Protein AF-A0A1A9WPM9-F1 (afdb_monomer)

Sequence (348 aa):
MEKGYTRHCISDSNDSGIVVELGTICLINHVKILLWDRDNRAYSYFIEVSANQIQWDRIIDYSQYHCRSWQFLYFQARPVRYIKLVGTHNTVNKVGGDLKNVFHVVSLEALHLMNIPRVVEGIVTPTGNVATIEMGAIVVDGVSRTRNALLNGNYVDYDWDSGYTCHQLGSGEILVRLGIEIYAFLHSGIKYDIFLKFSAQPYYVGSMRLLLWDCDDRTYSFYIETSTNQKDWTMVIDKRDEQARSWQNFTFTARPVVFIRIVGTRNTANEIFHCVHLECPSEDPNFLLIENEKQRIAEDKKQLKSNDNEPGTSSETGGNKSSEEREESTVEEDILVQFENNSLDESN

Solvent-accessible surface area (backbone atoms only — not comparable to full-atom values): 19683 Å² total; per-residue (Å²): 132,94,79,76,65,49,70,38,68,43,54,96,80,65,85,56,55,48,72,46,76,51,99,53,78,40,67,34,29,34,42,38,37,28,33,60,59,92,58,92,44,31,35,11,28,34,33,32,36,14,70,75,84,76,61,70,45,77,56,37,79,37,55,73,28,48,31,20,23,62,41,85,40,47,45,82,71,42,70,30,22,33,42,34,42,30,42,66,41,50,72,75,60,68,88,73,96,75,72,72,50,54,32,52,39,52,46,77,47,79,38,67,64,97,77,74,79,55,61,57,92,41,27,44,41,72,93,54,60,36,40,22,56,73,19,22,23,43,77,78,40,58,47,54,80,32,86,59,19,35,30,65,82,50,77,76,78,56,56,102,81,36,24,31,29,26,30,45,49,91,80,48,40,37,30,33,35,26,17,51,67,65,79,91,71,72,91,66,89,70,78,88,77,78,71,80,74,59,19,24,35,60,31,39,44,37,37,28,28,36,29,33,56,54,97,54,94,47,33,33,11,27,36,31,30,37,12,38,51,89,74,63,73,44,78,67,44,82,36,68,92,43,78,44,52,34,73,44,82,48,76,43,85,65,38,72,31,22,32,42,37,40,36,42,72,42,38,77,80,52,68,54,32,54,36,20,30,47,33,36,32,52,75,53,67,68,60,52,52,54,53,53,50,55,50,50,55,52,51,52,54,50,53,56,61,56,63,74,67,60,91,74,81,88,80,89,81,84,88,82,91,77,91,79,79,89,84,79,71,59,69,67,52,55,56,54,57,60,51,62,66,64,69,70,75,84,78,133

Organism: NCBI:txid37001

Mean predicted aligned error: 10.63 Å

pLDDT: mean 84.28, std 20.79, range [28.73, 98.88]

Radius of gyration: 24.97 Å; Cα contacts (8 Å, |Δi|>4): 747; chains: 1; bounding box: 46×82×74 Å

Nearest PDB structures (foldseek):
  7d2a-assembly1_A  TM=7.170E-01  e=4.134E-06  Persicobacter sp. CCB-QB2
  2vc9-assembly1_A  TM=7.372E-01  e=5.415E-05  Clostridium perfringens
  4zy9-assembly2_B  TM=7.223E-01  e=5.696E-05  Paenibacillus fukuinensis
  4zxe-assembly2_B  TM=6.775E-01  e=6.300E-05  Paenibacillus fukuinensis
  5xnr-assembly1_A  TM=3.020E-01  e=2.497E-06  Persicobacter sp. CCB-QB2

Foldseek 3Di:
DDDFKDKDFADPVLPDFDKDFDPAWDWFFKKKWFWDQPDDKFWFKWKWFDRPVPDTDTFAGRQPFGWHGIEIWGGPTDTGGMMTITTNAMPPDDPDDDDGRMTIIRDMDTDHDPDDADDDRRAHADPWFQLAVQQLKDFPWWDFPDVRLAHHPPLPPDDPRHQWTKDFAPPGKGKMFGHGHDPPPCPDPDDDDPPSRRIQGKHFAFKKKFFWDDPDDKFWFKWKWFDRYVPDIDTFGGRNVHGHHGMDIDGGDTDIGGMMIIHINDIPPDRMGITNYMGTHDPPPVVVVVVVVVVVVVVVVVVVVVVVPDPDDDDDDDDDDDDDDDPPPVVVVVVVVVVVVVVPPPDD

Structure (mmCIF, N/CA/C/O backbone):
data_AF-A0A1A9WPM9-F1
#
_entry.id   AF-A0A1A9WPM9-F1
#
loop_
_atom_site.group_PDB
_atom_site.id
_atom_site.type_symbol
_atom_site.label_atom_id
_atom_site.label_alt_id
_atom_site.label_comp_id
_atom_site.label_asym_id
_atom_site.label_entity_id
_atom_site.label_seq_id
_atom_site.pdbx_PDB_ins_code
_atom_site.Cartn_x
_atom_site.Cartn_y
_atom_site.Cartn_z
_atom_site.occupancy
_atom_site.B_iso_or_equiv
_atom_site.auth_seq_id
_atom_site.auth_comp_id
_atom_site.auth_asym_id
_atom_site.auth_atom_id
_atom_site.pdbx_PDB_model_num
ATOM 1 N N . MET A 1 1 ? -1.133 24.933 24.038 1.00 43.28 1 MET A N 1
ATOM 2 C CA . MET A 1 1 ? -1.961 23.748 24.356 1.00 43.28 1 MET A CA 1
ATOM 3 C C . MET A 1 1 ? -2.343 23.091 23.049 1.00 43.28 1 MET A C 1
ATOM 5 O O . MET A 1 1 ? -3.136 23.660 22.310 1.00 43.28 1 MET A O 1
ATOM 9 N N . GLU A 1 2 ? -1.733 21.955 22.741 1.00 51.88 2 GLU A N 1
ATOM 10 C CA . GLU A 1 2 ? -2.134 21.123 21.608 1.00 51.88 2 GLU A CA 1
ATOM 11 C C . GLU A 1 2 ? -3.510 20.522 21.934 1.00 51.88 2 GLU A C 1
ATOM 13 O O . GLU A 1 2 ? -3.651 19.779 22.902 1.00 51.88 2 GLU A O 1
ATOM 18 N N . LYS A 1 3 ? -4.549 20.945 21.211 1.00 70.31 3 LYS A N 1
ATOM 19 C CA . LYS A 1 3 ? -5.935 20.495 21.407 1.00 70.31 3 LYS A CA 1
ATOM 20 C C . LYS A 1 3 ? -6.278 19.442 20.347 1.00 70.31 3 LYS A C 1
ATOM 22 O O . LYS A 1 3 ? -5.798 19.545 19.222 1.00 70.31 3 LYS A O 1
ATOM 27 N N . GLY A 1 4 ? -7.156 18.495 20.687 1.00 82.69 4 GLY A N 1
ATOM 28 C CA . GLY A 1 4 ? -7.831 17.636 19.702 1.00 82.69 4 GLY A CA 1
ATOM 29 C C . GLY A 1 4 ? -7.238 16.243 19.473 1.00 82.69 4 GLY A C 1
ATOM 30 O O . GLY A 1 4 ? -7.437 15.694 18.398 1.00 82.69 4 GLY A O 1
ATOM 31 N N . TYR A 1 5 ? -6.517 15.668 20.437 1.00 88.50 5 TYR A N 1
ATOM 32 C CA . TYR A 1 5 ? -6.119 14.257 20.399 1.00 88.50 5 TYR A CA 1
ATOM 33 C C . TYR A 1 5 ? -6.066 13.660 21.810 1.00 88.50 5 TYR A C 1
ATOM 35 O O . TYR A 1 5 ? -5.884 14.377 22.798 1.00 88.50 5 TYR A O 1
ATOM 43 N N . THR A 1 6 ? -6.141 12.336 21.884 1.00 93.56 6 THR A N 1
ATOM 44 C CA . THR A 1 6 ? -5.807 11.528 23.060 1.00 93.56 6 THR A CA 1
ATOM 45 C C . THR A 1 6 ? -4.442 10.883 22.844 1.00 93.56 6 THR A C 1
ATOM 47 O O . THR A 1 6 ? -4.066 10.563 21.715 1.00 93.56 6 THR A O 1
ATOM 50 N N . ARG A 1 7 ? -3.659 10.716 23.912 1.00 91.75 7 ARG A N 1
ATOM 51 C CA . ARG A 1 7 ? -2.317 10.139 23.818 1.00 91.75 7 ARG A CA 1
ATOM 52 C C . ARG A 1 7 ? -1.970 9.241 24.995 1.00 91.75 7 ARG A C 1
ATOM 54 O O . ARG A 1 7 ? -2.473 9.459 26.093 1.00 91.75 7 ARG A O 1
ATOM 61 N N . HIS A 1 8 ? -1.033 8.325 24.781 1.00 90.75 8 HIS A N 1
ATOM 62 C CA . HIS A 1 8 ? -0.303 7.660 25.862 1.00 90.75 8 HIS A CA 1
ATOM 63 C C . HIS A 1 8 ? 1.195 7.602 25.546 1.00 90.75 8 HIS A C 1
ATOM 65 O O . HIS A 1 8 ? 1.608 7.714 24.389 1.00 90.75 8 HIS A O 1
ATOM 71 N N . CYS A 1 9 ? 2.013 7.467 26.588 1.00 89.81 9 CYS A N 1
ATOM 72 C CA . CYS A 1 9 ? 3.434 7.190 26.422 1.00 89.81 9 CYS A CA 1
ATOM 73 C C . CYS A 1 9 ? 3.608 5.735 25.978 1.00 89.81 9 CYS A C 1
ATOM 75 O O . CYS A 1 9 ? 3.004 4.833 26.552 1.00 89.81 9 CYS A O 1
ATOM 77 N N . ILE A 1 10 ? 4.442 5.529 24.972 1.00 89.75 10 ILE A N 1
ATOM 78 C CA . ILE A 1 10 ? 4.888 4.223 24.513 1.00 89.75 10 ILE A CA 1
ATOM 79 C C . ILE A 1 10 ? 6.008 3.787 25.461 1.00 89.75 10 ILE A C 1
ATOM 81 O O . ILE A 1 10 ? 7.008 4.496 25.611 1.00 89.75 10 ILE A O 1
ATOM 85 N N . SER A 1 11 ? 5.813 2.650 26.118 1.00 81.00 11 SER A N 1
ATOM 86 C CA . SER A 1 11 ? 6.740 2.053 27.079 1.00 81.00 11 SER A CA 1
ATOM 87 C C . SER A 1 11 ? 7.051 0.617 26.685 1.00 81.00 11 SER A C 1
ATOM 89 O O . SER A 1 11 ? 6.198 -0.056 26.115 1.00 81.00 11 SER A O 1
ATOM 91 N N . ASP A 1 12 ? 8.222 0.117 27.072 1.00 73.62 12 ASP A N 1
ATOM 92 C CA . ASP A 1 12 ? 8.671 -1.229 26.688 1.00 73.62 12 ASP A CA 1
ATOM 93 C C . ASP A 1 12 ? 7.767 -2.350 27.221 1.00 73.62 12 ASP A C 1
ATOM 95 O O . ASP A 1 12 ? 7.684 -3.418 26.622 1.00 73.62 12 ASP A O 1
ATOM 99 N N . SER A 1 13 ? 7.056 -2.109 28.329 1.00 76.19 13 SER A N 1
ATOM 100 C CA . SER A 1 13 ? 6.173 -3.114 28.920 1.00 76.19 13 SER A CA 1
ATOM 101 C C . SER A 1 13 ? 4.831 -3.274 28.195 1.00 76.19 13 SER A C 1
ATOM 103 O O . SER A 1 13 ? 4.151 -4.266 28.414 1.00 76.19 13 SER A O 1
ATOM 105 N N . ASN A 1 14 ? 4.432 -2.328 27.329 1.00 77.88 14 ASN A N 1
ATOM 106 C CA . ASN A 1 14 ? 3.129 -2.315 26.637 1.00 77.88 14 ASN A CA 1
ATOM 107 C C . ASN A 1 14 ? 1.886 -2.497 27.547 1.00 77.88 14 ASN A C 1
ATOM 109 O O . ASN A 1 14 ? 0.786 -2.727 27.047 1.00 77.88 14 ASN A O 1
ATOM 113 N N . ASP A 1 15 ? 2.027 -2.333 28.868 1.00 74.06 15 ASP A N 1
ATOM 114 C CA . ASP A 1 15 ? 0.936 -2.516 29.841 1.00 74.06 15 ASP A CA 1
ATOM 115 C C . ASP A 1 15 ? -0.032 -1.324 29.891 1.00 74.06 15 ASP A C 1
ATOM 117 O O . ASP A 1 15 ? -1.098 -1.389 30.506 1.00 74.06 15 ASP A O 1
ATOM 121 N N . SER A 1 16 ? 0.349 -0.204 29.270 1.00 84.38 16 SER A N 1
ATOM 122 C CA . SER A 1 16 ? -0.427 1.033 29.254 1.00 84.38 16 SER A CA 1
ATOM 123 C C . SER A 1 16 ? -0.903 1.371 27.843 1.00 84.38 16 SER A C 1
ATOM 125 O O . SER A 1 16 ? -0.186 1.178 26.864 1.00 84.38 16 SER A O 1
ATOM 127 N N . GLY A 1 17 ? -2.119 1.903 27.740 1.00 93.06 17 GLY A N 1
ATOM 128 C CA . GLY A 1 17 ? -2.730 2.279 26.470 1.00 93.06 17 GLY A CA 1
ATOM 129 C C . GLY A 1 17 ? -3.906 3.226 26.658 1.00 93.06 17 GLY A C 1
ATOM 130 O O . GLY A 1 17 ? -4.323 3.522 27.780 1.00 93.06 17 GLY A O 1
ATOM 131 N N . ILE A 1 18 ? -4.456 3.704 25.548 1.00 96.44 18 ILE A N 1
ATOM 132 C CA . ILE A 1 18 ? -5.697 4.483 25.540 1.00 96.44 18 ILE A CA 1
ATOM 133 C C . ILE A 1 18 ? -6.856 3.496 25.639 1.00 96.44 18 ILE A C 1
ATOM 135 O O . ILE A 1 18 ? -7.058 2.710 24.718 1.00 96.44 18 ILE A O 1
ATOM 139 N N . VAL A 1 19 ? -7.618 3.542 26.732 1.00 97.31 19 VAL A N 1
ATOM 140 C CA . VAL A 1 19 ? -8.806 2.699 26.925 1.00 97.31 19 VAL A CA 1
ATOM 141 C C . VAL A 1 19 ? -10.066 3.528 26.704 1.00 97.31 19 VAL A C 1
ATOM 143 O O . VAL A 1 19 ? -10.263 4.560 27.343 1.00 97.31 19 VAL A O 1
ATOM 146 N N . VAL A 1 20 ? -10.925 3.058 25.806 1.00 97.81 20 VAL A N 1
ATOM 147 C CA . VAL A 1 20 ? -12.254 3.606 25.533 1.00 97.81 20 VAL A CA 1
ATOM 148 C C . VAL A 1 20 ? -13.292 2.638 26.087 1.00 97.81 20 VAL A C 1
ATOM 150 O O . VAL A 1 20 ? -13.327 1.479 25.679 1.00 97.81 20 VAL A O 1
ATOM 153 N N . GLU A 1 21 ? -14.137 3.107 27.005 1.00 97.94 21 GLU A N 1
ATOM 154 C CA . GLU A 1 21 ? -15.303 2.368 27.497 1.00 97.94 21 GLU A CA 1
ATOM 155 C C . GLU A 1 21 ? -16.553 2.762 26.698 1.00 97.94 21 GLU A C 1
ATOM 157 O O . GLU A 1 21 ? -16.906 3.937 26.596 1.00 97.94 21 GLU A O 1
ATOM 162 N N . LEU A 1 22 ? -17.232 1.766 26.140 1.00 97.38 22 LEU A N 1
ATOM 163 C CA . LEU A 1 22 ? -18.546 1.893 25.527 1.00 97.38 22 LEU A CA 1
ATOM 164 C C . LEU A 1 22 ? -19.622 1.906 26.619 1.00 97.38 22 LEU A C 1
ATOM 166 O O . LEU A 1 22 ? -19.507 1.217 27.632 1.00 97.38 22 LEU A O 1
ATOM 170 N N . GLY A 1 23 ? -20.714 2.642 26.392 1.00 96.62 23 GLY A N 1
ATOM 171 C CA . GLY A 1 23 ? -21.812 2.745 27.366 1.00 96.62 23 GLY A CA 1
ATOM 172 C C . GLY A 1 23 ? -22.550 1.425 27.636 1.00 96.62 23 GLY A C 1
ATOM 173 O O . GLY A 1 23 ? -23.233 1.293 28.647 1.00 96.62 23 GLY A O 1
ATOM 174 N N . THR A 1 24 ? -22.410 0.443 26.745 1.00 97.00 24 THR A N 1
ATOM 175 C CA . THR A 1 24 ? -22.924 -0.922 26.893 1.00 97.00 24 THR A CA 1
ATOM 176 C C . THR A 1 24 ? -22.028 -1.898 26.125 1.00 97.00 24 THR A C 1
ATOM 178 O O . THR A 1 24 ? -21.143 -1.478 25.378 1.00 97.00 24 THR A O 1
ATOM 181 N N . ILE A 1 25 ? -22.249 -3.201 26.301 1.00 97.88 25 ILE A N 1
ATOM 182 C CA . ILE A 1 25 ? -21.617 -4.221 25.460 1.00 97.88 25 ILE A CA 1
ATOM 183 C C . ILE A 1 25 ? -22.260 -4.162 24.069 1.00 97.88 25 ILE A C 1
ATOM 185 O O . ILE A 1 25 ? -23.468 -4.357 23.931 1.00 97.88 25 ILE A O 1
ATOM 189 N N . CYS A 1 26 ? -21.445 -3.933 23.043 1.00 97.75 26 CYS A N 1
ATOM 190 C CA . CYS A 1 26 ? -21.857 -3.874 21.644 1.00 97.75 26 CYS A CA 1
ATOM 191 C C . CYS A 1 26 ? -21.164 -4.975 20.839 1.00 97.75 26 CYS A C 1
ATOM 193 O O . CYS A 1 26 ? -19.984 -5.254 21.045 1.00 97.75 26 CYS A O 1
ATOM 195 N N . LEU A 1 27 ? -21.871 -5.579 19.885 1.00 98.00 27 LEU A N 1
ATOM 196 C CA . LEU A 1 27 ? -21.248 -6.459 18.898 1.00 98.00 27 LEU A CA 1
ATOM 197 C C . LEU A 1 27 ? -20.569 -5.588 17.834 1.00 98.00 27 LEU A C 1
ATOM 199 O O . LEU A 1 27 ? -21.264 -4.902 17.095 1.00 98.00 27 LEU A O 1
ATOM 203 N N . ILE A 1 28 ? -19.240 -5.608 17.736 1.00 97.81 28 ILE A N 1
ATOM 204 C CA . ILE A 1 28 ? -18.485 -4.796 16.763 1.00 97.81 28 ILE A CA 1
ATOM 205 C C . ILE A 1 28 ? -17.539 -5.670 15.942 1.00 97.81 28 ILE A C 1
ATOM 207 O O . ILE A 1 28 ? -17.083 -6.711 16.416 1.00 97.81 28 ILE A O 1
ATOM 211 N N . ASN A 1 29 ? -17.256 -5.247 14.713 1.00 97.56 29 ASN A N 1
ATOM 212 C CA . ASN A 1 29 ? -16.327 -5.916 13.790 1.00 97.56 29 ASN A CA 1
ATOM 213 C C . ASN A 1 29 ? -15.492 -4.932 12.953 1.00 97.56 29 ASN A C 1
ATOM 215 O O . ASN A 1 29 ? -14.711 -5.349 12.098 1.00 97.56 29 ASN A O 1
ATOM 219 N N . HIS A 1 30 ? -15.663 -3.630 13.188 1.00 97.00 30 HIS A N 1
ATOM 220 C CA . HIS A 1 30 ? -14.954 -2.584 12.479 1.00 97.00 30 HIS A CA 1
ATOM 221 C C . HIS A 1 30 ? -14.565 -1.456 13.432 1.00 97.00 30 HIS A C 1
ATOM 223 O O . HIS A 1 30 ? -15.395 -0.957 14.193 1.00 97.00 30 HIS A O 1
ATOM 229 N N . VAL A 1 31 ? -13.301 -1.048 13.382 1.00 97.00 31 VAL A N 1
ATOM 230 C CA . VAL A 1 31 ? -12.786 0.123 14.095 1.00 97.00 31 VAL A CA 1
ATOM 231 C C . VAL A 1 31 ? -12.092 1.030 13.089 1.00 97.00 31 VAL A C 1
ATOM 233 O O . VAL A 1 31 ? -11.282 0.577 12.280 1.00 97.00 31 VAL A O 1
ATOM 236 N N . LYS A 1 32 ? -12.389 2.325 13.159 1.00 94.25 32 LYS A N 1
ATOM 237 C CA . LYS A 1 32 ? -11.661 3.369 12.443 1.00 94.25 32 LYS A CA 1
ATOM 238 C C . LYS A 1 32 ? -10.906 4.202 13.452 1.00 94.25 32 LYS A C 1
ATOM 240 O O . LYS A 1 32 ? -11.499 4.653 14.429 1.00 94.25 32 LYS A O 1
ATOM 245 N N . ILE A 1 33 ? -9.630 4.455 13.199 1.00 95.38 33 ILE A N 1
ATOM 246 C CA . ILE A 1 33 ? -8.858 5.413 13.992 1.00 95.38 33 ILE A CA 1
ATOM 247 C C . ILE A 1 33 ? -8.198 6.440 13.085 1.00 95.38 33 ILE A C 1
ATOM 249 O O . ILE A 1 33 ? -7.683 6.098 12.025 1.00 95.38 33 ILE A O 1
ATOM 253 N N . LEU A 1 34 ? -8.203 7.701 13.509 1.00 93.81 34 LEU A N 1
ATOM 254 C CA . LEU A 1 34 ? -7.399 8.751 12.898 1.00 93.81 34 LEU A CA 1
ATOM 255 C C . LEU A 1 34 ? -6.146 8.941 13.743 1.00 93.81 34 LEU A C 1
ATOM 257 O O . LEU A 1 34 ? -6.214 9.475 14.851 1.00 93.81 34 LEU A O 1
ATOM 261 N N . LEU A 1 35 ? -5.003 8.514 13.223 1.00 93.69 35 LEU A N 1
ATOM 262 C CA . LEU A 1 35 ? -3.701 8.813 13.809 1.00 93.69 35 LEU A CA 1
ATOM 263 C C . LEU A 1 35 ? -3.304 10.262 13.505 1.00 93.69 35 LEU A C 1
ATOM 265 O O . LEU A 1 35 ? -3.783 10.862 12.540 1.00 93.69 35 LEU A O 1
ATOM 269 N N . TRP A 1 36 ? -2.406 10.831 14.313 1.00 90.19 36 TRP A N 1
ATOM 270 C CA . TRP A 1 36 ? -1.881 12.171 14.041 1.00 90.19 36 TRP A CA 1
ATOM 271 C C . TRP A 1 36 ? -1.221 12.239 12.659 1.00 90.19 36 TRP A C 1
ATOM 273 O O . TRP A 1 36 ? -0.286 11.496 12.371 1.00 90.19 36 TRP A O 1
ATOM 283 N N . ASP A 1 37 ? -1.696 13.159 11.821 1.00 86.75 37 ASP A N 1
ATOM 284 C CA . ASP A 1 37 ? -1.311 13.263 10.411 1.00 86.75 37 ASP A CA 1
ATOM 285 C C . ASP A 1 37 ? -0.996 14.699 9.966 1.00 86.75 37 ASP A C 1
ATOM 287 O O . ASP A 1 37 ? -1.049 15.020 8.777 1.00 86.75 37 ASP A O 1
ATOM 291 N N . ARG A 1 38 ? -0.641 15.575 10.915 1.00 85.69 38 ARG A N 1
ATOM 292 C CA . ARG A 1 38 ? -0.210 16.955 10.623 1.00 85.69 38 ARG A CA 1
ATOM 293 C C . ARG A 1 38 ? 1.267 17.071 10.234 1.00 85.69 38 ARG A C 1
ATOM 295 O O . ARG A 1 38 ? 1.684 18.134 9.796 1.00 85.69 38 ARG A O 1
ATOM 302 N N . ASP A 1 39 ? 2.038 15.996 10.374 1.00 85.75 39 ASP A N 1
ATOM 303 C CA . ASP A 1 39 ? 3.415 15.880 9.885 1.00 85.75 39 ASP A CA 1
ATOM 304 C C . ASP A 1 39 ? 3.685 14.460 9.350 1.00 85.75 39 ASP A C 1
ATOM 306 O O . ASP A 1 39 ? 2.763 13.648 9.230 1.00 85.75 39 ASP A O 1
ATOM 310 N N . ASN A 1 40 ? 4.933 14.161 8.991 1.00 84.88 40 ASN A N 1
ATOM 311 C CA . ASN A 1 40 ? 5.322 12.895 8.362 1.00 84.88 40 ASN A CA 1
ATOM 312 C C . ASN A 1 40 ? 5.496 11.723 9.338 1.00 84.88 40 ASN A C 1
ATOM 314 O O . ASN A 1 40 ? 5.971 10.665 8.923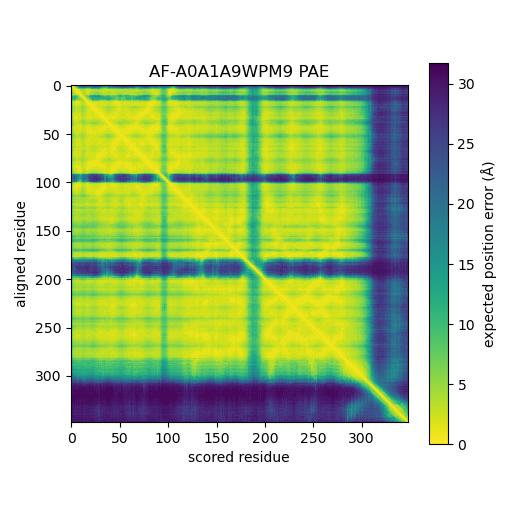 1.00 84.88 40 ASN A O 1
ATOM 318 N N . ARG A 1 41 ? 5.126 11.872 10.615 1.00 90.00 41 ARG A N 1
ATOM 319 C CA . ARG A 1 41 ? 5.230 10.766 11.567 1.00 90.00 41 ARG A CA 1
ATOM 320 C C . ARG A 1 41 ? 4.325 9.600 11.186 1.00 90.00 41 ARG A C 1
ATOM 322 O O . ARG A 1 41 ? 3.246 9.778 10.619 1.00 90.00 41 ARG A O 1
ATOM 329 N N . ALA A 1 42 ? 4.775 8.418 11.567 1.00 92.88 42 ALA A N 1
ATOM 330 C CA . ALA A 1 42 ? 4.030 7.180 11.494 1.00 92.88 42 ALA A CA 1
ATOM 331 C C . ALA A 1 42 ? 4.089 6.475 12.851 1.00 92.88 42 ALA A C 1
ATOM 333 O O . ALA A 1 42 ? 4.988 6.720 13.664 1.00 92.88 42 ALA A O 1
ATOM 334 N N . TYR A 1 43 ? 3.119 5.601 13.078 1.00 95.38 43 TYR A N 1
ATOM 335 C CA . TYR A 1 43 ? 2.963 4.857 14.314 1.00 95.38 43 TYR A CA 1
ATOM 336 C C . TYR A 1 43 ? 2.853 3.369 14.043 1.00 95.38 43 TYR A C 1
ATOM 338 O O . TYR A 1 43 ? 2.183 2.971 13.093 1.00 95.38 43 TYR A O 1
ATOM 346 N N . SER A 1 44 ? 3.427 2.580 14.942 1.00 96.00 44 SER A N 1
ATOM 347 C CA . SER A 1 44 ? 3.105 1.162 15.083 1.00 96.00 44 SER A CA 1
ATOM 348 C C . SER A 1 44 ? 2.239 0.977 16.326 1.00 96.00 44 SER A C 1
ATOM 350 O O . SER A 1 44 ? 2.428 1.697 17.313 1.00 96.00 44 SER A O 1
ATOM 352 N N . TYR A 1 45 ? 1.268 0.068 16.278 1.00 97.12 45 TYR A N 1
ATOM 353 C CA . TYR A 1 45 ? 0.298 -0.124 17.358 1.00 97.12 45 TYR A CA 1
ATOM 354 C C . TYR A 1 45 ? -0.406 -1.477 17.276 1.00 97.12 45 TYR A C 1
ATOM 356 O O . TYR A 1 45 ? -0.472 -2.092 16.219 1.00 97.12 45 TYR A O 1
ATOM 364 N N . PHE A 1 46 ? -1.023 -1.903 18.369 1.00 97.75 46 PHE A N 1
ATOM 365 C CA . PHE A 1 46 ? -2.004 -2.982 18.368 1.00 97.75 46 PHE A CA 1
ATOM 366 C C . PHE A 1 46 ? -3.294 -2.534 19.060 1.00 97.75 46 PHE A C 1
ATOM 368 O O . PHE A 1 46 ? -3.319 -1.546 19.804 1.00 97.75 46 PHE A O 1
ATOM 375 N N . ILE A 1 47 ? -4.385 -3.247 18.779 1.00 98.00 47 ILE A N 1
ATOM 376 C CA . ILE A 1 47 ? -5.692 -3.008 19.392 1.00 98.00 47 ILE A CA 1
ATOM 377 C C . ILE A 1 47 ? -6.161 -4.277 20.077 1.00 98.00 47 ILE A C 1
ATOM 379 O O . ILE A 1 47 ? -6.225 -5.350 19.471 1.00 98.00 47 ILE A O 1
ATOM 383 N N . GLU A 1 48 ? -6.550 -4.119 21.333 1.00 97.88 48 GLU A N 1
ATOM 384 C CA . GLU A 1 48 ? -7.216 -5.148 22.113 1.00 97.88 48 GLU A CA 1
ATOM 385 C C . GLU A 1 48 ? -8.638 -4.723 22.446 1.00 97.88 48 GLU A C 1
ATOM 387 O O . GLU A 1 48 ? -8.934 -3.538 22.616 1.00 97.88 48 GLU A O 1
ATOM 392 N N . VAL A 1 49 ? -9.522 -5.701 22.594 1.00 98.06 49 VAL A N 1
ATOM 393 C CA . VAL A 1 49 ? -10.888 -5.467 23.059 1.00 98.06 49 VAL A CA 1
ATOM 394 C C . VAL A 1 49 ? -11.242 -6.390 24.208 1.00 98.06 49 VAL A C 1
ATOM 396 O O . VAL A 1 49 ? -10.684 -7.474 24.352 1.00 98.06 49 VAL A O 1
ATOM 399 N N . SER A 1 50 ? -12.174 -5.947 25.044 1.00 98.00 50 SER A N 1
ATOM 400 C CA . SER A 1 50 ? -12.647 -6.708 26.195 1.00 98.00 50 SER A CA 1
ATOM 401 C C . SER A 1 50 ? -14.115 -6.418 26.488 1.00 98.00 50 SER A C 1
ATOM 403 O O . SER A 1 50 ? -14.602 -5.310 26.258 1.00 98.00 50 SER A O 1
ATOM 405 N N . ALA A 1 51 ? -14.826 -7.391 27.054 1.00 97.75 51 ALA A N 1
ATOM 406 C CA . ALA A 1 51 ? -16.149 -7.178 27.639 1.00 97.75 51 ALA A CA 1
ATOM 407 C C . ALA A 1 51 ? -16.086 -6.780 29.130 1.00 97.75 51 ALA A C 1
ATOM 409 O O . ALA A 1 51 ? -17.049 -6.213 29.647 1.00 97.75 51 ALA A O 1
ATOM 410 N N . ASN A 1 52 ? -14.976 -7.070 29.826 1.00 95.88 52 ASN A N 1
ATOM 411 C CA . ASN A 1 52 ? -14.897 -7.047 31.295 1.00 95.88 52 ASN A CA 1
ATOM 412 C C . ASN A 1 52 ? -13.590 -6.477 31.891 1.00 95.88 52 ASN A C 1
ATOM 414 O O . ASN A 1 52 ? -13.445 -6.489 33.108 1.00 95.88 52 ASN A O 1
ATOM 418 N N . GLN A 1 53 ? -12.651 -5.997 31.069 1.00 95.44 53 GLN A N 1
ATOM 419 C CA . GLN A 1 53 ? -11.304 -5.520 31.444 1.00 95.44 53 GLN A CA 1
ATOM 420 C C . GLN A 1 53 ? -10.345 -6.572 32.025 1.00 95.44 53 GLN A C 1
ATOM 422 O O . GLN A 1 53 ? -9.210 -6.234 32.359 1.00 95.44 53 GLN A O 1
ATOM 427 N N . ILE A 1 54 ? -10.757 -7.837 32.111 1.00 94.19 54 ILE A N 1
ATOM 428 C CA . ILE A 1 54 ? -9.928 -8.938 32.619 1.00 94.19 54 ILE A CA 1
ATOM 429 C C . ILE A 1 54 ? -9.329 -9.702 31.442 1.00 94.19 54 ILE A C 1
ATOM 431 O O . ILE A 1 54 ? -8.113 -9.827 31.333 1.00 94.19 54 ILE A O 1
ATOM 435 N N . GLN A 1 55 ? -10.185 -10.178 30.537 1.00 95.75 55 GLN A N 1
ATOM 436 C CA . GLN A 1 55 ? -9.758 -10.872 29.328 1.00 95.75 55 GLN A CA 1
ATOM 437 C C . GLN A 1 55 ? -9.695 -9.881 28.173 1.00 95.75 55 GLN A C 1
ATOM 439 O O . GLN A 1 55 ? -10.684 -9.206 27.884 1.00 95.75 55 GLN A O 1
ATOM 444 N N . TRP A 1 56 ? -8.537 -9.804 27.528 1.00 96.81 56 TRP A N 1
ATOM 445 C CA . TRP A 1 56 ? -8.287 -8.929 26.392 1.00 96.81 56 TRP A CA 1
ATOM 446 C C . TRP A 1 56 ? -7.951 -9.772 25.173 1.00 96.81 56 TRP A C 1
ATOM 448 O O . TRP A 1 56 ? -7.038 -10.593 25.223 1.00 96.81 56 TRP A O 1
ATOM 458 N N . ASP A 1 57 ? -8.670 -9.542 24.081 1.00 96.38 57 ASP A N 1
ATOM 459 C CA . ASP A 1 57 ? -8.384 -10.184 22.807 1.00 96.38 57 ASP A CA 1
ATOM 460 C C . ASP A 1 57 ? -7.709 -9.184 21.876 1.00 96.38 57 ASP A C 1
ATOM 462 O O . ASP A 1 57 ? -8.278 -8.130 21.574 1.00 96.38 57 ASP A O 1
ATOM 466 N N . ARG A 1 58 ? -6.527 -9.531 21.364 1.00 97.00 58 ARG A N 1
ATOM 467 C CA . ARG A 1 58 ? -5.864 -8.755 20.314 1.00 97.00 58 ARG A CA 1
ATOM 468 C C . ARG A 1 58 ? -6.600 -8.952 18.991 1.00 97.00 58 ARG A C 1
ATOM 470 O O . ARG A 1 58 ? -6.639 -10.058 18.459 1.00 97.00 58 ARG A O 1
ATOM 477 N N . ILE A 1 59 ? -7.209 -7.883 18.485 1.00 96.69 59 ILE A N 1
ATOM 478 C CA . ILE A 1 59 ? -7.980 -7.899 17.230 1.00 96.69 59 ILE A CA 1
ATOM 479 C C . ILE A 1 59 ? -7.190 -7.373 16.038 1.00 96.69 59 ILE A C 1
ATOM 481 O O . ILE A 1 59 ? -7.499 -7.740 14.911 1.00 96.69 59 ILE A O 1
ATOM 485 N N . ILE A 1 60 ? -6.195 -6.523 16.288 1.00 97.88 60 ILE A N 1
ATOM 486 C CA . ILE A 1 60 ? -5.306 -5.938 15.282 1.00 97.88 60 ILE A CA 1
ATOM 487 C C . ILE A 1 60 ? -3.907 -5.912 15.878 1.00 97.88 60 ILE A C 1
ATOM 489 O O . ILE A 1 60 ? -3.739 -5.421 16.996 1.00 97.88 60 ILE A O 1
ATOM 493 N N . ASP A 1 61 ? -2.916 -6.398 15.136 1.00 97.44 61 ASP A N 1
ATOM 494 C CA . ASP A 1 61 ? -1.511 -6.343 15.537 1.00 97.44 61 ASP A CA 1
ATOM 495 C C . ASP A 1 61 ? -0.651 -5.700 14.448 1.00 97.44 61 ASP A C 1
ATOM 497 O O . ASP A 1 61 ? -0.087 -6.368 13.588 1.00 97.44 61 ASP A O 1
ATOM 501 N N . TYR A 1 62 ? -0.557 -4.373 14.486 1.00 97.38 62 TYR A N 1
ATOM 502 C CA . TYR A 1 62 ? 0.311 -3.576 13.615 1.00 97.38 62 TYR A CA 1
ATOM 503 C C . TYR A 1 62 ? 1.535 -3.079 14.393 1.00 97.38 62 TYR A C 1
ATOM 505 O O . TYR A 1 62 ? 2.069 -1.998 14.128 1.00 97.38 62 TYR A O 1
ATOM 513 N N . SER A 1 63 ? 1.999 -3.860 15.376 1.00 95.50 63 SER A N 1
ATOM 514 C CA . SER A 1 63 ? 3.086 -3.474 16.286 1.00 95.50 63 SER A CA 1
ATOM 515 C C . SER A 1 63 ? 4.410 -3.205 15.573 1.00 95.50 63 SER A C 1
ATOM 517 O O . SER A 1 63 ? 5.291 -2.557 16.140 1.00 95.50 63 SER A O 1
ATOM 519 N N . GLN A 1 64 ? 4.546 -3.670 14.332 1.00 94.56 64 GLN A N 1
ATOM 520 C CA . GLN A 1 64 ? 5.737 -3.512 13.505 1.00 94.56 64 GLN A CA 1
ATOM 521 C C . GLN A 1 64 ? 5.491 -2.687 12.239 1.00 94.56 64 GLN A C 1
ATOM 523 O O . GLN A 1 64 ? 6.402 -2.588 11.430 1.00 94.56 64 GLN A O 1
ATOM 528 N N . TYR A 1 65 ? 4.306 -2.101 12.038 1.00 96.69 65 TYR A N 1
ATOM 529 C CA . TYR A 1 65 ? 3.953 -1.437 10.774 1.00 96.69 65 TYR A CA 1
ATOM 530 C C . TYR A 1 65 ? 3.927 0.078 10.932 1.00 96.69 65 TYR A C 1
ATOM 532 O O . TYR A 1 65 ? 3.446 0.591 11.934 1.00 96.69 65 TYR A O 1
ATOM 540 N N . HIS A 1 66 ? 4.399 0.822 9.937 1.00 96.06 66 HIS A N 1
ATOM 541 C CA . HIS A 1 66 ? 4.368 2.284 9.959 1.00 96.06 66 HIS A CA 1
ATOM 542 C C . HIS A 1 66 ? 3.070 2.812 9.354 1.00 96.06 66 HIS A C 1
ATOM 544 O O . HIS A 1 66 ? 2.954 3.018 8.149 1.00 96.06 66 HIS A O 1
ATOM 550 N N . CYS A 1 67 ? 2.105 3.064 10.232 1.00 96.31 67 CYS A N 1
ATOM 551 C CA . CYS A 1 67 ? 0.762 3.510 9.891 1.00 96.31 67 CYS A CA 1
ATOM 552 C C . CYS A 1 67 ? 0.588 5.023 10.092 1.00 96.31 67 CYS A C 1
ATOM 554 O O . CYS A 1 67 ? 1.194 5.615 10.992 1.00 96.31 67 CYS A O 1
ATOM 556 N N . ARG A 1 68 ? -0.269 5.671 9.295 1.00 92.94 68 ARG A N 1
ATOM 557 C CA . ARG A 1 68 ? -0.489 7.131 9.347 1.00 92.94 68 ARG A CA 1
ATOM 558 C C . ARG A 1 68 ? -1.914 7.504 8.956 1.00 92.94 68 ARG A C 1
ATOM 560 O O . ARG A 1 68 ? -2.482 6.897 8.063 1.00 92.94 68 ARG A O 1
ATOM 567 N N . SER A 1 69 ? -2.437 8.586 9.538 1.00 92.06 69 SER A N 1
ATOM 568 C CA . SER A 1 69 ? -3.776 9.114 9.242 1.00 92.06 69 SER A CA 1
ATOM 569 C C . SER A 1 69 ? -4.878 8.088 9.538 1.00 92.06 69 SER A C 1
ATOM 571 O O . SER A 1 69 ? -4.785 7.373 10.537 1.00 92.06 69 SER A O 1
ATOM 573 N N . TRP A 1 70 ? -5.948 8.069 8.745 1.00 92.94 70 TRP A N 1
ATOM 574 C CA . TRP A 1 70 ? -7.054 7.134 8.899 1.00 92.94 70 TRP A CA 1
ATOM 575 C C . TRP A 1 70 ? -6.619 5.692 8.671 1.00 92.94 70 TRP A C 1
ATOM 577 O O . TRP A 1 70 ? -5.925 5.387 7.704 1.00 92.94 70 TRP A O 1
ATOM 587 N N . GLN A 1 71 ? -7.069 4.824 9.567 1.00 94.69 71 GLN A N 1
ATOM 588 C CA . GLN A 1 71 ? -6.863 3.384 9.544 1.00 94.69 71 GLN A CA 1
ATOM 589 C C . GLN A 1 71 ? -8.229 2.716 9.630 1.00 94.69 71 GLN A C 1
ATOM 591 O O . GLN A 1 71 ? -8.996 3.024 10.547 1.00 94.69 71 GLN A O 1
ATOM 596 N N . PHE A 1 72 ? -8.525 1.818 8.695 1.00 94.19 72 PHE A N 1
ATOM 597 C CA . PHE A 1 72 ? -9.784 1.077 8.648 1.00 94.19 72 PHE A CA 1
ATOM 598 C C . PHE A 1 72 ? -9.502 -0.384 8.964 1.00 94.19 72 PHE A C 1
ATOM 600 O O . PHE A 1 72 ? -8.850 -1.085 8.191 1.00 94.19 72 PHE A O 1
ATOM 607 N N . LEU A 1 73 ? -9.969 -0.819 10.129 1.00 96.38 73 LEU A N 1
ATOM 608 C CA . LEU A 1 73 ? -9.556 -2.067 10.751 1.00 96.38 73 LEU A CA 1
ATOM 609 C C . LEU A 1 73 ? -10.760 -2.993 10.860 1.00 96.38 73 LEU A C 1
ATOM 611 O O . LEU A 1 73 ? -11.808 -2.591 11.371 1.00 96.38 73 LEU A O 1
ATOM 615 N N . TYR A 1 74 ? -10.620 -4.221 10.371 1.00 96.81 74 TYR A N 1
ATOM 616 C CA . TYR A 1 74 ? -11.705 -5.196 10.300 1.00 96.81 74 TYR A CA 1
ATOM 617 C C . TYR A 1 74 ? -11.284 -6.483 10.997 1.00 96.81 74 TYR A C 1
ATOM 619 O O . TYR A 1 74 ? -10.143 -6.926 10.879 1.00 96.81 74 TYR A O 1
ATOM 627 N N . PHE A 1 75 ? -12.206 -7.080 11.740 1.00 96.75 75 PHE A N 1
ATOM 628 C CA . PHE A 1 75 ? -11.955 -8.276 12.537 1.00 96.75 75 PHE A CA 1
ATOM 629 C C . PHE A 1 75 ? -13.248 -9.067 12.713 1.00 96.75 75 PHE A C 1
ATOM 631 O O . PHE A 1 75 ? -14.339 -8.562 12.466 1.00 96.75 75 PHE A O 1
ATOM 638 N N . GLN A 1 76 ? -13.149 -10.318 13.163 1.00 95.50 76 GLN A N 1
ATOM 639 C CA . GLN A 1 76 ? -14.339 -11.129 13.417 1.00 95.50 76 GLN A CA 1
ATOM 640 C C . GLN A 1 76 ? -15.224 -10.494 14.501 1.00 95.50 76 GLN A C 1
ATOM 642 O O . GLN A 1 76 ? -14.731 -10.169 15.588 1.00 95.50 76 GLN A O 1
ATOM 647 N N . ALA A 1 77 ? -16.526 -10.377 14.210 1.00 96.88 77 ALA A N 1
ATOM 648 C CA . ALA A 1 77 ? -17.509 -9.764 15.097 1.00 96.88 77 ALA A CA 1
ATOM 649 C C . ALA A 1 77 ? -17.483 -10.373 16.501 1.00 96.88 77 ALA A C 1
ATOM 651 O O . ALA A 1 77 ? -17.533 -11.595 16.650 1.00 96.88 77 ALA A O 1
ATOM 652 N N . ARG A 1 78 ? -17.423 -9.521 17.528 1.00 96.38 78 ARG A N 1
ATOM 653 C CA . ARG A 1 78 ? -17.367 -9.963 18.928 1.00 96.38 78 ARG A CA 1
ATOM 654 C C . ARG A 1 78 ? -17.988 -8.956 19.900 1.00 96.38 78 ARG A C 1
ATOM 656 O O . ARG A 1 78 ? -18.058 -7.770 19.567 1.00 96.38 78 ARG A O 1
ATOM 663 N N . PRO A 1 79 ? -18.470 -9.403 21.077 1.00 97.75 79 PRO A N 1
ATOM 664 C CA . PRO A 1 79 ? -18.999 -8.515 22.108 1.00 97.75 79 PRO A CA 1
ATOM 665 C C . PRO A 1 79 ? -17.876 -7.691 22.743 1.00 97.75 79 PRO A C 1
ATOM 667 O O . PRO A 1 79 ? -16.918 -8.244 23.280 1.00 97.75 79 PRO A O 1
ATOM 670 N N . VAL A 1 80 ? -18.001 -6.368 22.709 1.00 98.50 80 VAL A N 1
ATOM 671 C CA . VAL A 1 80 ? -16.991 -5.433 23.210 1.00 98.50 80 VAL A CA 1
ATOM 672 C C . VAL A 1 80 ? -17.644 -4.386 24.095 1.00 98.50 80 VAL A C 1
ATOM 674 O O . VAL A 1 80 ? -18.683 -3.831 23.751 1.00 98.50 80 VAL A O 1
ATOM 677 N N . ARG A 1 81 ? -17.001 -4.087 25.223 1.00 98.38 81 ARG A N 1
ATOM 678 C CA . ARG A 1 81 ? -17.284 -2.911 26.055 1.00 98.38 81 ARG A CA 1
ATOM 679 C C . ARG A 1 81 ? -16.075 -1.991 26.173 1.00 98.38 81 ARG A C 1
ATOM 681 O O . ARG A 1 81 ? -16.247 -0.795 26.334 1.00 98.38 81 ARG A O 1
ATOM 688 N N . TYR A 1 82 ? -14.866 -2.527 26.070 1.00 98.56 82 TYR A N 1
ATOM 689 C CA . TYR A 1 82 ? -13.624 -1.781 26.202 1.00 98.56 82 TYR A CA 1
ATOM 690 C C . TYR A 1 82 ? -12.766 -1.978 24.962 1.00 98.56 82 TYR A C 1
ATOM 692 O O . TYR A 1 82 ? -12.550 -3.112 24.539 1.00 98.56 82 TYR A O 1
ATOM 700 N N . ILE A 1 83 ? -12.260 -0.882 24.407 1.00 98.50 83 ILE A N 1
ATOM 701 C CA . ILE A 1 83 ? -11.302 -0.875 23.299 1.00 98.50 83 ILE A CA 1
ATOM 702 C C . ILE A 1 83 ? -10.013 -0.256 23.828 1.00 98.50 83 ILE A C 1
ATOM 704 O O . ILE A 1 83 ? -10.028 0.880 24.297 1.00 98.50 83 ILE A O 1
ATOM 708 N N . LYS A 1 84 ? -8.904 -0.989 23.768 1.00 97.94 84 LYS A N 1
ATOM 709 C CA . LYS A 1 84 ? -7.583 -0.527 24.195 1.00 97.94 84 LYS A CA 1
ATOM 710 C C . LYS A 1 84 ? -6.683 -0.371 22.976 1.00 97.94 84 LYS A C 1
ATOM 712 O O . LYS A 1 84 ? -6.447 -1.332 22.251 1.00 97.94 84 LYS A O 1
ATOM 717 N N . LEU A 1 85 ? -6.172 0.838 22.773 1.00 98.00 85 LEU A N 1
ATOM 718 C CA . LEU A 1 85 ? -5.186 1.164 21.747 1.00 98.00 85 LEU A CA 1
ATOM 719 C C . LEU A 1 85 ? -3.813 1.282 22.408 1.00 98.00 85 LEU A C 1
ATOM 721 O O . LEU A 1 85 ? -3.648 2.093 23.326 1.00 98.00 85 LEU A O 1
ATOM 725 N N . VAL A 1 86 ? -2.839 0.514 21.930 1.00 96.88 86 VAL A N 1
ATOM 726 C C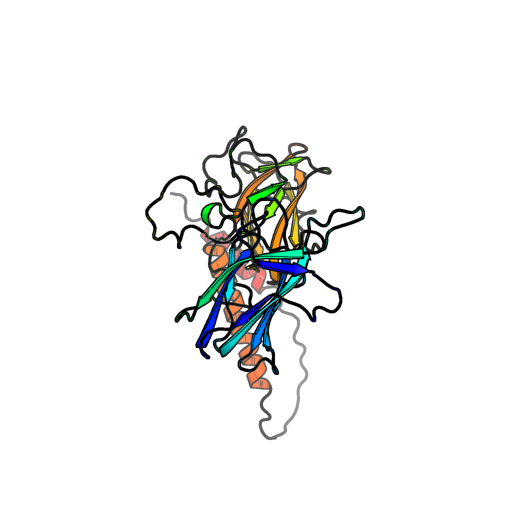A . VAL A 1 86 ? -1.469 0.530 22.453 1.00 96.88 86 VAL A CA 1
ATOM 727 C C . VAL A 1 86 ? -0.506 0.803 21.308 1.00 96.88 86 VAL A C 1
ATOM 729 O O . VAL A 1 86 ? -0.318 -0.031 20.428 1.00 96.88 86 VAL A O 1
ATOM 732 N N . GLY A 1 87 ? 0.105 1.981 21.305 1.00 95.50 87 GLY A N 1
ATOM 733 C CA . GLY A 1 87 ? 1.221 2.292 20.429 1.00 95.50 87 GLY A CA 1
ATOM 734 C C . GLY A 1 87 ? 2.504 1.624 20.904 1.00 95.50 87 GLY A C 1
ATOM 735 O O . GLY A 1 87 ? 2.802 1.620 22.095 1.00 95.50 87 GLY A O 1
ATOM 736 N N . THR A 1 88 ? 3.274 1.113 19.952 1.00 94.19 88 THR A N 1
ATOM 737 C CA . THR A 1 88 ? 4.556 0.422 20.161 1.00 94.19 88 THR A CA 1
ATOM 738 C C . THR A 1 88 ? 5.724 1.180 19.532 1.00 94.19 88 THR A C 1
ATOM 740 O O . THR A 1 88 ? 6.875 1.004 19.928 1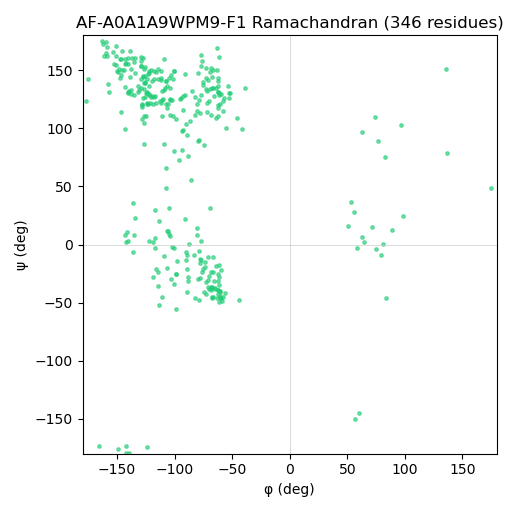.00 94.19 88 THR A O 1
ATOM 743 N N . HIS A 1 89 ? 5.453 2.063 18.565 1.00 92.56 89 HIS A N 1
ATOM 744 C CA . HIS A 1 89 ? 6.478 2.873 17.912 1.00 92.56 89 HIS A CA 1
ATOM 745 C C . HIS A 1 89 ? 5.930 4.218 17.430 1.00 92.56 89 HIS A C 1
ATOM 747 O O . HIS A 1 89 ? 4.770 4.328 17.035 1.00 92.56 89 HIS A O 1
ATOM 753 N N . ASN A 1 90 ? 6.798 5.228 17.411 1.00 91.88 90 ASN A N 1
ATOM 754 C CA . ASN A 1 90 ? 6.583 6.530 16.785 1.00 91.88 90 ASN A CA 1
ATOM 755 C C . ASN A 1 90 ? 7.880 6.937 16.066 1.00 91.88 90 ASN A C 1
ATOM 757 O O . ASN A 1 90 ? 8.952 6.910 16.672 1.00 91.88 90 ASN A O 1
ATOM 761 N N . THR A 1 91 ? 7.793 7.321 14.791 1.00 90.56 91 THR A N 1
ATOM 762 C CA . THR A 1 91 ? 8.974 7.659 13.976 1.00 90.56 91 THR A CA 1
ATOM 763 C C . THR A 1 91 ? 9.583 9.038 14.268 1.00 90.56 91 THR A C 1
ATOM 765 O O . THR A 1 91 ? 10.713 9.292 13.862 1.00 90.56 91 THR A O 1
ATOM 768 N N . VAL A 1 92 ? 8.893 9.931 14.990 1.00 84.31 92 VAL A N 1
ATOM 769 C CA . VAL A 1 92 ? 9.344 11.313 15.287 1.00 84.31 92 VAL A CA 1
ATOM 770 C C . VAL A 1 92 ? 9.759 11.466 16.757 1.00 84.31 92 VAL A C 1
ATOM 772 O O . VAL A 1 92 ? 9.365 12.395 17.459 1.00 84.31 92 VAL A O 1
ATOM 775 N N . ASN A 1 93 ? 10.587 10.546 17.250 1.00 62.00 93 ASN A N 1
ATOM 776 C CA . ASN A 1 93 ? 11.161 10.648 18.592 1.00 62.00 93 ASN A CA 1
ATOM 777 C C . ASN A 1 93 ? 12.455 11.474 18.544 1.00 62.00 93 ASN A C 1
ATOM 779 O O . ASN A 1 93 ? 13.481 11.011 18.049 1.00 62.00 93 ASN A O 1
ATOM 783 N N . LYS A 1 94 ? 12.415 12.719 19.037 1.00 54.78 94 LYS A N 1
ATOM 784 C CA . LYS A 1 94 ? 13.611 13.569 19.145 1.00 54.78 94 LYS A CA 1
ATOM 785 C C . LYS A 1 94 ? 14.564 13.035 20.219 1.00 54.78 94 LYS A C 1
ATOM 787 O O . LYS A 1 94 ? 14.154 12.751 21.341 1.00 54.78 94 LYS A O 1
ATOM 792 N N . VAL A 1 95 ? 15.848 12.967 19.870 1.00 48.69 95 VAL A N 1
ATOM 793 C CA . VAL A 1 95 ? 16.969 12.777 20.800 1.00 48.69 95 VAL A CA 1
ATOM 794 C C . VAL A 1 95 ? 17.266 14.121 21.466 1.00 48.69 95 VAL A C 1
ATOM 796 O O . VAL A 1 95 ? 17.502 15.106 20.770 1.00 48.69 95 VAL A O 1
ATOM 799 N N . GLY A 1 96 ? 17.255 14.169 22.800 1.00 49.34 96 GLY A N 1
ATOM 800 C CA . GLY A 1 96 ? 17.641 15.363 23.556 1.00 49.34 96 GLY A CA 1
ATOM 801 C C . GLY A 1 96 ? 16.720 15.678 24.730 1.00 49.34 96 GLY A C 1
ATOM 802 O O . GLY A 1 96 ? 15.905 16.591 24.656 1.00 49.34 96 GLY A O 1
ATOM 803 N N . GLY A 1 97 ? 16.900 14.949 25.830 1.00 48.84 97 GLY A N 1
ATOM 804 C CA . GLY A 1 97 ? 16.579 15.428 27.176 1.00 48.84 97 GLY A CA 1
ATOM 805 C C . GLY A 1 97 ? 15.135 15.295 27.650 1.00 48.84 97 GLY A C 1
ATOM 806 O O . GLY A 1 97 ? 14.960 14.816 28.758 1.00 48.84 97 GLY A O 1
ATOM 807 N N . ASP A 1 98 ? 14.114 15.654 26.864 1.00 52.91 98 ASP A N 1
ATOM 808 C CA . ASP A 1 98 ? 12.723 15.600 27.342 1.00 52.91 98 ASP A CA 1
ATOM 809 C C . ASP A 1 98 ? 11.661 15.523 26.221 1.00 52.91 98 ASP A C 1
ATOM 811 O O . ASP A 1 98 ? 11.701 16.259 25.237 1.00 52.91 98 ASP A O 1
ATOM 815 N N . LEU A 1 99 ? 10.658 14.660 26.458 1.00 52.53 99 LEU A N 1
ATOM 816 C CA . LEU A 1 99 ? 9.486 14.267 25.645 1.00 52.53 99 LEU A CA 1
ATOM 817 C C . LEU A 1 99 ? 9.735 13.299 24.472 1.00 52.53 99 LEU A C 1
ATOM 819 O O . LEU A 1 99 ? 10.048 13.695 23.357 1.00 52.53 99 LEU A O 1
ATOM 823 N N . LYS A 1 100 ? 9.673 11.983 24.718 1.00 60.78 100 LYS A N 1
ATOM 824 C CA . LYS A 1 100 ? 8.506 11.105 25.008 1.00 60.78 100 LYS A CA 1
ATOM 825 C C . LYS A 1 100 ? 8.045 10.423 23.714 1.00 60.78 100 LYS A C 1
ATOM 827 O O . LYS A 1 100 ? 7.364 11.018 22.886 1.00 60.78 100 LYS A O 1
ATOM 832 N N . ASN A 1 101 ? 8.408 9.149 23.589 1.00 81.12 101 ASN A N 1
ATOM 833 C CA . ASN A 1 101 ? 7.794 8.205 22.664 1.00 81.12 101 ASN A CA 1
ATOM 834 C C . ASN A 1 101 ? 6.287 8.191 22.961 1.00 81.12 101 ASN A C 1
ATOM 836 O O . ASN A 1 101 ? 5.871 7.663 23.986 1.00 81.12 101 ASN A O 1
ATOM 840 N N . VAL A 1 102 ? 5.477 8.901 22.174 1.00 88.88 102 VAL A N 1
ATOM 841 C CA . VAL A 1 102 ? 4.041 9.097 22.447 1.00 88.88 102 VAL A CA 1
ATOM 842 C C . VAL A 1 102 ? 3.217 8.653 21.255 1.00 88.88 102 VAL A C 1
ATOM 844 O O . VAL A 1 102 ? 3.440 9.126 20.139 1.00 88.88 102 VAL A O 1
ATOM 847 N N . PHE A 1 103 ? 2.199 7.842 21.513 1.00 93.69 103 PHE A N 1
ATOM 848 C CA . PHE A 1 103 ? 1.179 7.452 20.549 1.00 93.69 103 PHE A CA 1
ATOM 849 C C . PHE A 1 103 ? -0.003 8.421 20.603 1.00 93.69 103 PHE A C 1
ATOM 851 O O . PHE A 1 103 ? -0.519 8.695 21.687 1.00 93.69 103 PHE A O 1
ATOM 858 N N . HIS A 1 104 ? -0.410 8.960 19.450 1.00 93.44 104 HIS A N 1
ATOM 859 C CA . HIS A 1 104 ? -1.459 9.980 19.354 1.00 93.44 104 HIS A CA 1
ATOM 860 C C . HIS A 1 104 ? -2.624 9.485 18.496 1.00 93.44 104 HIS A C 1
ATOM 862 O O . HIS A 1 104 ? -2.431 9.109 17.339 1.00 93.44 104 HIS A O 1
ATOM 868 N N . VAL A 1 105 ? -3.834 9.577 19.043 1.00 95.69 105 VAL A N 1
ATOM 869 C CA . VAL A 1 105 ? -5.087 9.209 18.377 1.00 95.69 105 VAL A CA 1
ATOM 870 C C . VAL A 1 105 ? -6.021 10.413 18.400 1.00 95.69 105 VAL A C 1
ATOM 872 O O . VAL A 1 105 ? -6.343 10.948 19.457 1.00 95.69 105 VAL A O 1
ATOM 875 N N . VAL A 1 106 ? -6.429 10.866 17.221 1.00 94.06 106 VAL A N 1
ATOM 876 C CA . VAL A 1 106 ? -7.259 12.061 17.005 1.00 94.06 106 VAL A CA 1
ATOM 877 C C . VAL A 1 106 ? -8.746 11.711 17.032 1.00 94.06 106 VAL A C 1
ATOM 879 O O . VAL A 1 106 ? -9.538 12.457 17.597 1.00 94.06 106 VAL A O 1
ATOM 882 N N . SER A 1 107 ? -9.127 10.584 16.429 1.00 93.69 107 SER A N 1
ATOM 883 C CA . SER A 1 107 ? -10.513 10.106 16.372 1.00 93.69 107 SER A CA 1
ATOM 884 C C . SER A 1 107 ? -10.560 8.586 16.460 1.00 93.69 107 SER A C 1
ATOM 886 O O . SER A 1 107 ? -9.628 7.919 16.005 1.00 93.69 107 SER A O 1
ATOM 888 N N . LEU A 1 108 ? -11.646 8.056 17.021 1.00 96.25 108 LEU A N 1
ATOM 889 C CA . LEU A 1 108 ? -11.986 6.639 17.001 1.00 96.25 108 LEU A CA 1
ATOM 890 C C . LEU A 1 108 ? -13.484 6.480 16.734 1.00 96.25 108 LEU A C 1
ATOM 892 O O . LEU A 1 108 ? -14.305 7.116 17.390 1.00 96.25 108 LEU A O 1
ATOM 896 N N . GLU A 1 109 ? -13.825 5.581 15.818 1.00 95.81 109 GLU A N 1
ATOM 897 C CA . GLU A 1 109 ? -15.187 5.104 15.581 1.00 95.81 109 GLU A CA 1
ATOM 898 C C . GLU A 1 109 ? -15.188 3.573 15.661 1.00 95.81 109 GLU A C 1
ATOM 900 O O . GLU A 1 109 ? -14.267 2.925 15.165 1.00 95.81 109 GLU A O 1
ATOM 905 N N . ALA A 1 110 ? -16.214 2.983 16.273 1.00 96.62 110 ALA A N 1
ATOM 906 C CA . ALA A 1 110 ? -16.388 1.535 16.360 1.00 96.62 110 ALA A CA 1
ATOM 907 C C . ALA A 1 110 ? -17.788 1.165 15.868 1.00 96.62 110 ALA A C 1
ATOM 909 O O . ALA A 1 110 ? -18.779 1.722 16.341 1.00 96.62 110 ALA A O 1
ATOM 910 N N . LEU A 1 111 ? -17.863 0.253 14.901 1.00 95.62 111 LEU A N 1
ATOM 911 C CA . LEU A 1 111 ? -19.085 -0.075 14.175 1.00 95.62 111 LEU A CA 1
ATOM 912 C C . LEU A 1 111 ? -19.278 -1.589 14.046 1.00 95.62 111 LEU A C 1
ATOM 914 O O . LEU A 1 111 ? -18.339 -2.388 14.148 1.00 95.62 111 LEU A O 1
ATOM 918 N N . HIS A 1 112 ? -20.526 -1.959 13.770 1.00 97.12 112 HIS A N 1
ATOM 919 C CA . HIS A 1 112 ? -20.881 -3.257 13.219 1.00 97.12 112 HIS A CA 1
ATOM 920 C C . HIS A 1 112 ? -21.237 -3.089 11.743 1.00 97.12 112 HIS A C 1
ATOM 922 O O . HIS A 1 112 ? -22.154 -2.340 11.407 1.00 97.12 112 HIS A O 1
ATOM 928 N N . LEU A 1 113 ? -20.522 -3.783 10.867 1.00 95.12 113 LEU A N 1
ATOM 929 C CA . LEU A 1 113 ? -20.770 -3.824 9.434 1.00 95.12 113 LEU A CA 1
ATOM 930 C C . LEU A 1 113 ? -21.326 -5.189 9.045 1.00 95.12 113 LEU A C 1
ATOM 932 O O . LEU A 1 113 ? -20.781 -6.217 9.438 1.00 95.12 113 LEU A O 1
ATOM 936 N N . MET A 1 114 ? -22.372 -5.192 8.221 1.00 94.06 114 MET A N 1
ATOM 937 C CA . MET A 1 114 ? -22.941 -6.429 7.675 1.00 94.06 114 MET A CA 1
ATOM 938 C C . MET A 1 114 ? -21.993 -7.101 6.679 1.00 94.06 114 MET A C 1
ATOM 940 O O . MET A 1 114 ? -21.891 -8.321 6.651 1.00 94.06 114 MET A O 1
ATOM 944 N N . ASN A 1 115 ? -21.281 -6.291 5.891 1.00 92.00 115 ASN A N 1
ATOM 945 C CA . ASN A 1 115 ? -20.318 -6.743 4.897 1.00 92.00 115 ASN A CA 1
ATOM 946 C C . ASN A 1 115 ? -18.957 -6.136 5.235 1.00 92.00 115 ASN A C 1
ATOM 948 O O . ASN A 1 115 ? -18.828 -4.912 5.304 1.00 92.00 115 ASN A O 1
ATOM 952 N N . ILE A 1 116 ? -17.959 -6.988 5.453 1.00 92.69 116 ILE A N 1
ATOM 953 C CA . ILE A 1 116 ? -16.562 -6.583 5.634 1.00 92.69 116 ILE A CA 1
ATOM 954 C C . ILE A 1 116 ? -15.739 -7.066 4.435 1.00 92.69 116 ILE A C 1
ATOM 956 O O . ILE A 1 116 ? -16.081 -8.098 3.851 1.00 92.69 116 ILE A O 1
ATOM 960 N N . PRO A 1 117 ? -14.672 -6.345 4.044 1.00 93.94 117 PRO A N 1
ATOM 961 C CA . PRO A 1 117 ? -13.759 -6.829 3.020 1.00 93.94 117 PRO A CA 1
ATOM 962 C C . PRO A 1 117 ? -13.091 -8.132 3.466 1.00 93.94 117 PRO A C 1
ATOM 964 O O . PRO A 1 117 ? -13.019 -8.446 4.658 1.00 93.94 117 PRO A O 1
ATOM 967 N N . ARG A 1 118 ? -12.552 -8.875 2.497 1.00 94.75 118 ARG A N 1
ATOM 968 C CA . ARG A 1 118 ? -11.697 -10.021 2.798 1.00 94.75 118 ARG A CA 1
ATOM 969 C C . ARG A 1 118 ? -10.487 -9.538 3.595 1.00 94.75 118 ARG A C 1
ATOM 971 O O . ARG A 1 118 ? -9.811 -8.593 3.189 1.00 94.75 118 ARG A O 1
ATOM 978 N N . VAL A 1 119 ? -10.216 -10.206 4.711 1.00 95.12 119 VAL A N 1
ATOM 979 C CA . VAL A 1 119 ? -9.050 -9.933 5.550 1.00 95.12 119 VAL A CA 1
ATOM 980 C C . VAL A 1 119 ? -8.246 -11.194 5.816 1.00 95.12 119 VAL A C 1
ATOM 982 O O . VAL A 1 119 ? -8.807 -12.277 5.984 1.00 95.12 119 VAL A O 1
ATOM 985 N N . VAL A 1 120 ? -6.932 -11.031 5.901 1.00 95.69 120 VAL A N 1
ATOM 986 C CA . VAL A 1 120 ? -5.981 -12.039 6.374 1.00 95.69 120 VAL A CA 1
ATOM 987 C C . VAL A 1 120 ? -5.230 -11.412 7.539 1.00 95.69 120 VAL A C 1
ATOM 989 O O . VAL A 1 120 ? -4.654 -10.340 7.389 1.00 95.69 120 VAL A O 1
ATOM 992 N N . GLU A 1 121 ? -5.308 -12.032 8.719 1.00 92.75 121 GLU A N 1
ATOM 993 C CA . GLU A 1 121 ? -4.640 -11.542 9.941 1.00 92.75 121 GLU A CA 1
ATOM 994 C C . GLU A 1 121 ? -4.964 -10.068 10.283 1.00 92.75 121 GLU A C 1
ATOM 996 O O . GLU A 1 121 ? -4.124 -9.307 10.751 1.00 92.75 121 GLU A O 1
ATOM 1001 N N . GLY A 1 122 ? -6.211 -9.649 10.035 1.00 93.00 122 GLY A N 1
ATOM 1002 C CA . GLY A 1 122 ? -6.679 -8.278 10.288 1.00 93.00 122 GLY A CA 1
ATOM 1003 C C . GLY A 1 122 ? -6.309 -7.258 9.204 1.00 93.00 122 GLY A C 1
ATOM 1004 O O . GLY A 1 122 ? -6.687 -6.093 9.319 1.00 93.00 122 GLY A O 1
ATOM 1005 N N . ILE A 1 123 ? -5.626 -7.686 8.137 1.00 96.31 123 ILE A N 1
ATOM 1006 C CA . ILE A 1 123 ? -5.180 -6.846 7.020 1.00 96.31 123 ILE A CA 1
ATOM 1007 C C . ILE A 1 123 ? -6.080 -7.081 5.811 1.00 96.31 123 ILE A C 1
ATOM 1009 O O . ILE A 1 123 ? -6.379 -8.221 5.458 1.00 96.31 123 ILE A O 1
ATOM 1013 N N . VAL A 1 124 ? -6.495 -6.001 5.151 1.00 95.94 124 VAL A N 1
ATOM 1014 C CA . VAL A 1 124 ? -7.357 -6.059 3.963 1.00 95.94 124 VAL A CA 1
ATOM 1015 C C . VAL A 1 124 ? -6.624 -6.717 2.798 1.00 95.94 124 VAL A C 1
ATOM 1017 O O . VAL A 1 124 ? -5.536 -6.284 2.422 1.00 95.94 124 VAL A O 1
ATOM 1020 N N . THR A 1 125 ? -7.248 -7.727 2.197 1.00 96.38 125 THR A N 1
ATOM 1021 C CA . THR A 1 125 ? -6.864 -8.270 0.890 1.00 96.38 125 THR A CA 1
ATOM 1022 C C . THR A 1 125 ? -7.638 -7.498 -0.181 1.00 96.38 125 THR A C 1
ATOM 1024 O O . THR A 1 125 ? -8.849 -7.706 -0.308 1.00 96.38 125 THR A O 1
ATOM 1027 N N . PRO A 1 126 ? -6.998 -6.568 -0.908 1.00 94.75 126 PRO A N 1
ATOM 1028 C CA . PRO A 1 126 ? -7.690 -5.745 -1.890 1.00 94.75 126 PRO A CA 1
ATOM 1029 C C . PRO A 1 126 ? -8.138 -6.579 -3.097 1.00 94.75 126 PRO A C 1
ATOM 1031 O O . PRO A 1 126 ? -7.484 -7.549 -3.472 1.00 94.75 126 PRO A O 1
ATOM 1034 N N . THR A 1 127 ? -9.257 -6.185 -3.707 1.00 90.94 127 THR A N 1
ATOM 1035 C CA . THR A 1 127 ? -9.812 -6.813 -4.922 1.00 90.94 127 THR A CA 1
ATOM 1036 C C . THR A 1 127 ? -9.495 -6.042 -6.203 1.00 90.94 127 THR A C 1
ATOM 1038 O O . THR A 1 127 ? -9.894 -6.479 -7.274 1.00 90.94 127 THR A O 1
ATOM 1041 N N . GLY A 1 128 ? -8.831 -4.895 -6.086 1.00 93.56 128 GLY A N 1
ATOM 1042 C CA . GLY A 1 128 ? -8.459 -4.010 -7.186 1.00 93.56 128 GLY A CA 1
ATOM 1043 C C . GLY A 1 128 ? -7.315 -3.095 -6.765 1.00 93.56 128 GLY A C 1
ATOM 1044 O O . GLY A 1 128 ? -6.907 -3.124 -5.598 1.00 93.56 128 GLY A O 1
ATOM 1045 N N . ASN A 1 129 ? -6.790 -2.312 -7.702 1.00 96.12 129 ASN A N 1
ATOM 1046 C CA . ASN A 1 129 ? -5.570 -1.531 -7.533 1.00 96.12 129 ASN A CA 1
ATOM 1047 C C . ASN A 1 129 ? -5.694 -0.505 -6.391 1.00 96.12 129 ASN A C 1
ATOM 1049 O O . ASN A 1 129 ? -6.533 0.396 -6.421 1.00 96.12 129 ASN A O 1
ATOM 1053 N N . VAL A 1 130 ? -4.816 -0.615 -5.389 1.00 95.69 130 VAL A N 1
ATOM 1054 C CA . VAL A 1 130 ? -4.713 0.330 -4.264 1.00 95.69 130 VAL A CA 1
ATOM 1055 C C . VAL A 1 130 ? -3.549 1.315 -4.396 1.00 95.69 130 VAL A C 1
ATOM 1057 O O . VAL A 1 130 ? -3.393 2.210 -3.563 1.00 95.69 130 VAL A O 1
ATOM 1060 N N . ALA A 1 131 ? -2.741 1.198 -5.450 1.00 96.31 131 ALA A N 1
ATOM 1061 C CA . ALA A 1 131 ? -1.675 2.132 -5.797 1.00 96.31 131 ALA A CA 1
ATOM 1062 C C . ALA A 1 131 ? -2.210 3.307 -6.642 1.00 96.31 131 ALA A C 1
ATOM 1064 O O . ALA A 1 131 ? -1.716 3.582 -7.731 1.00 96.31 131 ALA A O 1
ATOM 1065 N N . THR A 1 132 ? -3.219 4.021 -6.133 1.00 94.25 132 THR A N 1
ATOM 1066 C CA . THR A 1 132 ? -3.844 5.166 -6.822 1.00 94.25 132 THR A CA 1
ATOM 1067 C C . THR A 1 132 ? -3.935 6.402 -5.929 1.00 94.25 132 THR A C 1
ATOM 1069 O O . THR A 1 132 ? -3.856 6.323 -4.697 1.00 94.25 132 THR A O 1
ATOM 1072 N N . ILE A 1 133 ? -4.116 7.574 -6.545 1.00 91.06 133 ILE A N 1
ATOM 1073 C CA . ILE A 1 133 ? -4.296 8.843 -5.819 1.00 91.06 133 ILE A CA 1
ATOM 1074 C C . ILE A 1 133 ? -5.593 8.822 -5.002 1.00 91.06 133 ILE A C 1
ATOM 1076 O O . ILE A 1 133 ? -5.632 9.349 -3.888 1.00 91.06 133 ILE A O 1
ATOM 1080 N N . GLU A 1 134 ? -6.649 8.219 -5.540 1.00 88.00 134 GLU A N 1
ATOM 1081 C CA . GLU A 1 134 ? -7.972 8.091 -4.923 1.00 88.00 134 GLU A CA 1
ATOM 1082 C C . GLU A 1 134 ? -7.891 7.274 -3.631 1.00 88.00 134 GLU A C 1
ATOM 1084 O O . GLU A 1 134 ? -8.475 7.651 -2.610 1.00 88.00 134 GLU A O 1
ATOM 1089 N N . MET A 1 135 ? -7.070 6.221 -3.656 1.00 89.06 135 MET A N 1
ATOM 1090 C CA . MET A 1 135 ? -6.719 5.410 -2.494 1.00 89.06 135 MET A CA 1
ATOM 1091 C C . MET A 1 135 ? -5.687 6.096 -1.591 1.00 89.06 135 MET A C 1
ATOM 1093 O O . MET A 1 135 ? -5.265 5.534 -0.593 1.00 89.06 135 MET A O 1
ATOM 1097 N N . GLY A 1 136 ? -5.261 7.324 -1.888 1.00 89.00 136 GLY A N 1
ATOM 1098 C CA . GLY A 1 136 ? -4.329 8.081 -1.054 1.00 89.00 136 GLY A CA 1
ATOM 1099 C C . GLY A 1 136 ? -2.890 7.562 -1.078 1.00 89.00 136 GLY A C 1
ATOM 1100 O O . GLY A 1 136 ? -2.107 7.958 -0.205 1.00 89.00 136 GLY A O 1
ATOM 1101 N N . ALA A 1 137 ? -2.539 6.704 -2.042 1.00 93.50 137 ALA A N 1
ATOM 1102 C CA . ALA A 1 137 ? -1.165 6.285 -2.271 1.00 93.50 137 ALA A CA 1
ATOM 1103 C C . ALA A 1 137 ? -0.315 7.466 -2.763 1.00 93.50 137 ALA A C 1
ATOM 1105 O O . ALA A 1 137 ? -0.809 8.395 -3.411 1.00 93.50 137 ALA A O 1
ATOM 1106 N N . ILE A 1 138 ? 0.979 7.444 -2.442 1.00 93.94 138 ILE A N 1
ATOM 1107 C CA . ILE A 1 138 ? 1.924 8.486 -2.855 1.00 93.94 138 ILE A CA 1
ATOM 1108 C C . ILE A 1 138 ? 3.249 7.915 -3.318 1.00 93.94 138 ILE A C 1
ATOM 1110 O O . ILE A 1 138 ? 3.716 6.904 -2.800 1.00 93.94 138 ILE A O 1
ATOM 1114 N N . VAL A 1 139 ? 3.897 8.649 -4.217 1.00 96.44 139 VAL A N 1
ATOM 1115 C CA . VAL A 1 139 ? 5.332 8.524 -4.467 1.00 96.44 139 VAL A CA 1
ATOM 1116 C C . VAL A 1 139 ? 6.053 9.351 -3.400 1.00 96.44 139 VAL A C 1
ATOM 1118 O O . VAL A 1 139 ? 5.907 10.571 -3.356 1.00 96.44 139 VAL A O 1
ATOM 1121 N N . VAL A 1 140 ? 6.749 8.674 -2.489 1.00 95.19 140 VAL A N 1
ATOM 1122 C CA . VAL A 1 140 ? 7.568 9.274 -1.425 1.00 95.19 140 VAL A CA 1
ATOM 1123 C C . VAL A 1 140 ? 8.902 9.745 -1.995 1.00 95.19 140 VAL A C 1
ATOM 1125 O O . VAL A 1 140 ? 9.269 10.893 -1.767 1.00 95.19 140 VAL A O 1
ATOM 1128 N N . ASP A 1 141 ? 9.564 8.884 -2.773 1.00 97.00 141 ASP A N 1
ATOM 1129 C CA . ASP A 1 141 ? 10.823 9.171 -3.462 1.00 97.00 141 ASP A CA 1
ATOM 1130 C C . ASP A 1 141 ? 10.706 8.788 -4.940 1.00 97.00 141 ASP A C 1
ATOM 1132 O O . ASP A 1 141 ? 10.053 7.805 -5.294 1.00 97.00 141 ASP A O 1
ATOM 1136 N N . GLY A 1 142 ? 11.311 9.601 -5.803 1.00 96.31 142 GLY A N 1
ATOM 1137 C CA . GLY A 1 142 ? 11.194 9.512 -7.256 1.00 96.31 142 GLY A CA 1
ATOM 1138 C C . GLY A 1 142 ? 10.991 10.894 -7.875 1.00 96.31 142 GLY A C 1
ATOM 1139 O O . GLY A 1 142 ? 10.450 11.807 -7.249 1.00 96.31 142 GLY A O 1
ATOM 1140 N N . VAL A 1 143 ? 11.446 11.068 -9.112 1.00 96.44 143 VAL A N 1
ATOM 1141 C CA . VAL A 1 143 ? 11.362 12.337 -9.842 1.00 96.44 143 VAL A CA 1
ATOM 1142 C C . VAL A 1 143 ? 10.343 12.204 -10.961 1.00 96.44 143 VAL A C 1
ATOM 1144 O O . VAL A 1 143 ? 10.363 11.242 -11.717 1.00 96.44 143 VAL A O 1
ATOM 1147 N N . SER A 1 144 ? 9.454 13.182 -11.089 1.00 96.06 144 SER A N 1
ATOM 1148 C CA . SER A 1 144 ? 8.510 13.265 -12.200 1.00 96.06 144 SER A CA 1
ATOM 1149 C C . SER A 1 144 ? 8.240 14.725 -12.541 1.00 96.06 144 SER A C 1
ATOM 1151 O O . SER A 1 144 ? 8.143 15.565 -11.643 1.00 96.06 144 SER A O 1
ATOM 1153 N N . ARG A 1 145 ? 8.084 15.031 -13.834 1.00 94.56 145 ARG A N 1
ATOM 1154 C CA . ARG A 1 145 ? 7.590 16.345 -14.283 1.00 94.56 145 ARG A CA 1
ATOM 1155 C C . ARG A 1 145 ? 6.067 16.448 -14.179 1.00 94.56 145 ARG A C 1
ATOM 1157 O O . ARG A 1 145 ? 5.541 17.528 -13.924 1.00 94.56 145 ARG A O 1
ATOM 1164 N N . THR A 1 146 ? 5.370 15.320 -14.310 1.00 92.19 146 THR A N 1
ATOM 1165 C CA . THR A 1 146 ? 3.915 15.231 -14.148 1.00 92.19 146 THR A CA 1
ATOM 1166 C C . THR A 1 146 ? 3.577 14.860 -12.712 1.00 92.19 146 THR A C 1
ATOM 1168 O O . THR A 1 146 ? 4.063 13.865 -12.167 1.00 92.19 146 THR A O 1
ATOM 1171 N N . ARG A 1 147 ? 2.708 15.644 -12.073 1.00 87.94 147 ARG A N 1
ATOM 1172 C CA . ARG A 1 147 ? 2.265 15.355 -10.707 1.00 87.94 147 ARG A CA 1
ATOM 1173 C C . ARG A 1 147 ? 1.642 13.957 -10.641 1.00 87.94 147 ARG A C 1
ATOM 1175 O O . ARG A 1 147 ? 0.705 13.673 -11.378 1.00 87.94 147 ARG A O 1
ATOM 1182 N N . ASN A 1 148 ? 2.139 13.129 -9.721 1.00 92.00 148 ASN A N 1
ATOM 1183 C CA . ASN A 1 148 ? 1.647 11.773 -9.467 1.00 92.00 148 ASN A CA 1
ATOM 1184 C C . ASN A 1 148 ? 1.648 10.846 -10.702 1.00 92.00 148 ASN A C 1
ATOM 1186 O O . ASN A 1 148 ? 0.821 9.945 -10.745 1.00 92.00 148 ASN A O 1
ATOM 1190 N N . ALA A 1 149 ? 2.544 11.051 -11.680 1.00 96.44 149 ALA A N 1
ATOM 1191 C CA . ALA A 1 149 ? 2.572 10.296 -12.943 1.00 96.44 149 ALA A CA 1
ATOM 1192 C C . ALA A 1 149 ? 2.385 8.781 -12.761 1.00 96.44 149 ALA A C 1
ATOM 1194 O O . ALA A 1 149 ? 1.518 8.187 -13.382 1.00 96.44 149 ALA A O 1
ATOM 1195 N N . LEU A 1 150 ? 3.124 8.190 -11.820 1.00 98.00 150 LEU A N 1
ATOM 1196 C CA . LEU A 1 150 ? 3.087 6.752 -11.560 1.00 98.00 150 LEU A CA 1
ATOM 1197 C C . LEU A 1 150 ? 1.712 6.219 -11.107 1.00 98.00 150 LEU A C 1
ATOM 1199 O O . LEU A 1 150 ? 1.423 5.046 -11.314 1.00 98.00 150 LEU A O 1
ATOM 1203 N N . LEU A 1 151 ? 0.889 7.056 -10.461 1.00 96.94 151 LEU A N 1
ATOM 1204 C CA . LEU A 1 151 ? -0.311 6.651 -9.706 1.00 96.94 151 LEU A CA 1
ATOM 1205 C C . LEU A 1 151 ? -1.605 7.325 -10.200 1.00 96.94 151 LEU A C 1
ATOM 1207 O O . LEU A 1 151 ? -2.652 7.165 -9.577 1.00 96.94 151 LEU A O 1
ATOM 1211 N N . ASN A 1 152 ? -1.544 8.140 -11.258 1.00 94.50 152 ASN A N 1
ATOM 1212 C CA . ASN A 1 152 ? -2.671 8.965 -11.715 1.00 94.50 152 ASN A CA 1
ATOM 1213 C C . ASN A 1 152 ? -3.622 8.255 -12.697 1.00 94.50 152 ASN A C 1
ATOM 1215 O O . ASN A 1 152 ? -4.564 8.882 -13.174 1.00 94.50 152 ASN A O 1
ATOM 1219 N N . GLY A 1 153 ? -3.353 6.990 -13.030 1.00 95.25 153 GLY A N 1
ATOM 1220 C CA . GLY A 1 153 ? -4.146 6.206 -13.983 1.00 95.25 153 GLY A CA 1
ATOM 1221 C C . GLY A 1 153 ? -3.939 6.569 -15.458 1.00 95.25 153 GLY A C 1
ATOM 1222 O O . GLY A 1 153 ? -4.505 5.899 -16.316 1.00 95.25 153 GLY A O 1
ATOM 1223 N N . ASN A 1 154 ? -3.134 7.587 -15.780 1.00 95.44 154 ASN A N 1
ATOM 1224 C CA . ASN A 1 154 ? -2.7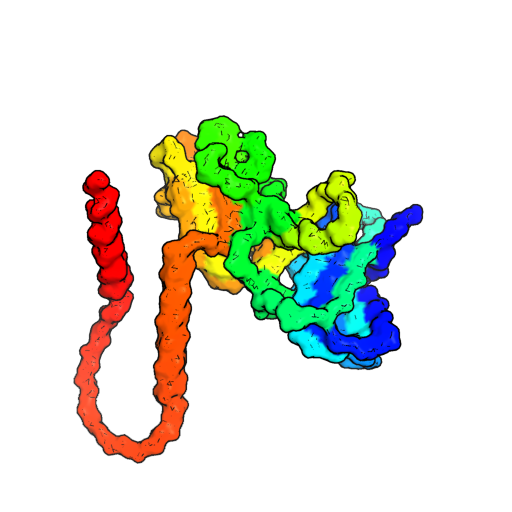76 7.908 -17.157 1.00 95.44 154 ASN A CA 1
ATOM 1225 C C . ASN A 1 154 ? -1.475 7.202 -17.544 1.00 95.44 154 ASN A C 1
ATOM 1227 O O . ASN A 1 154 ? -0.381 7.678 -17.254 1.00 95.44 154 ASN A O 1
ATOM 1231 N N . TYR A 1 155 ? -1.627 6.073 -18.226 1.00 95.44 155 TYR A N 1
ATOM 1232 C CA . TYR A 1 155 ? -0.545 5.297 -18.825 1.00 95.44 155 TYR A CA 1
ATOM 1233 C C . TYR A 1 155 ? -0.622 5.295 -20.358 1.00 95.44 155 TYR A C 1
ATOM 1235 O O . TYR A 1 155 ? -0.091 4.395 -20.994 1.00 95.44 155 TYR A O 1
ATOM 1243 N N . VAL A 1 156 ? -1.325 6.267 -20.948 1.00 95.75 156 VAL A N 1
ATOM 1244 C CA . VAL A 1 156 ? -1.487 6.409 -22.405 1.00 95.75 156 VAL A CA 1
ATOM 1245 C C . VAL A 1 156 ? -0.737 7.640 -22.904 1.00 95.75 156 VAL A C 1
ATOM 1247 O O . VAL A 1 156 ? -0.003 7.558 -23.883 1.00 95.75 156 VAL A O 1
ATOM 1250 N N . ASP A 1 157 ? -0.867 8.768 -22.202 1.00 93.69 157 ASP A N 1
ATOM 1251 C CA . ASP A 1 157 ? -0.271 10.042 -22.608 1.00 93.69 157 ASP A CA 1
ATOM 1252 C C . ASP A 1 157 ? 1.073 10.272 -21.894 1.00 93.69 157 ASP A C 1
ATOM 1254 O O . ASP A 1 157 ? 1.187 11.097 -20.981 1.00 93.69 157 ASP A O 1
ATOM 1258 N N . TYR A 1 158 ? 2.103 9.524 -22.292 1.00 96.25 158 TYR A N 1
ATOM 1259 C CA . TYR A 1 158 ? 3.484 9.731 -21.847 1.00 96.25 158 TYR A CA 1
ATOM 1260 C C . TYR A 1 158 ? 4.424 9.885 -23.040 1.00 96.25 158 TYR A C 1
ATOM 1262 O O . TYR A 1 158 ? 4.238 9.291 -24.100 1.00 96.25 158 TYR A O 1
ATOM 1270 N N . ASP A 1 159 ? 5.433 10.728 -22.864 1.00 95.12 159 ASP A N 1
ATOM 1271 C CA . ASP A 1 159 ? 6.395 11.093 -23.894 1.00 95.12 159 ASP A CA 1
ATOM 1272 C C . ASP A 1 159 ? 7.756 11.417 -23.272 1.00 95.12 159 ASP A C 1
ATOM 1274 O O . ASP A 1 159 ? 7.978 11.257 -22.073 1.00 95.12 159 ASP A O 1
ATOM 1278 N N . TRP A 1 160 ? 8.711 11.849 -24.101 1.00 90.12 160 TRP A N 1
ATOM 1279 C CA . TRP A 1 160 ? 10.088 12.077 -23.655 1.00 90.12 160 TRP A CA 1
ATOM 1280 C C . TRP A 1 160 ? 10.195 13.123 -22.538 1.00 90.12 160 TRP A C 1
ATOM 1282 O O . TRP A 1 160 ? 11.178 13.149 -21.795 1.00 90.12 160 TRP A O 1
ATOM 1292 N N . ASP A 1 161 ? 9.197 13.994 -22.417 1.00 90.62 161 ASP A N 1
ATOM 1293 C CA . ASP A 1 161 ? 9.191 15.082 -21.460 1.00 90.62 161 ASP A CA 1
ATOM 1294 C C . ASP A 1 161 ? 8.392 14.769 -20.194 1.00 90.62 161 ASP A C 1
ATOM 1296 O O . ASP A 1 161 ? 8.662 15.389 -19.157 1.00 90.62 161 ASP A O 1
ATOM 1300 N N . SER A 1 162 ? 7.407 13.868 -20.244 1.00 94.69 162 SER A N 1
ATOM 1301 C CA . SER A 1 162 ? 6.412 13.730 -19.179 1.00 94.69 162 SER A CA 1
ATOM 1302 C C . SER A 1 162 ? 5.692 12.371 -19.147 1.00 94.69 162 SER A C 1
ATOM 1304 O O . SER A 1 162 ? 5.819 11.547 -20.043 1.00 94.69 162 SER A O 1
ATOM 1306 N N . GLY A 1 163 ? 4.928 12.122 -18.075 1.00 96.19 163 GLY A N 1
ATOM 1307 C CA . GLY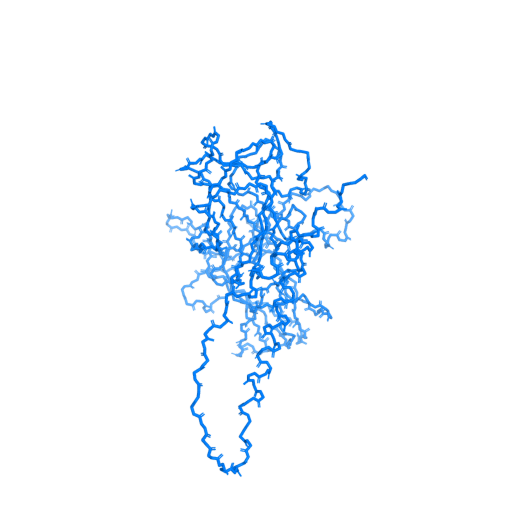 A 1 163 ? 4.091 10.916 -17.958 1.00 96.19 163 GLY A CA 1
ATOM 1308 C C . GLY A 1 163 ? 4.776 9.692 -17.337 1.00 96.19 163 GLY A C 1
ATOM 1309 O O . GLY A 1 163 ? 4.222 8.605 -17.356 1.00 96.19 163 GLY A O 1
ATOM 1310 N N . TYR A 1 164 ? 5.948 9.858 -16.723 1.00 97.62 164 TYR A N 1
ATOM 1311 C CA . TYR A 1 164 ? 6.637 8.792 -15.993 1.00 97.62 164 TYR A CA 1
ATOM 1312 C C . TYR A 1 164 ? 7.283 9.315 -14.710 1.00 97.62 164 TYR A C 1
ATOM 1314 O O . TYR A 1 164 ? 7.540 10.508 -14.550 1.00 97.62 164 TYR A O 1
ATOM 1322 N N . THR A 1 165 ? 7.572 8.402 -13.788 1.00 98.38 165 THR A N 1
ATOM 1323 C CA . THR A 1 165 ? 8.425 8.643 -12.620 1.00 98.38 165 THR A CA 1
ATOM 1324 C C . THR A 1 165 ? 9.761 7.936 -12.815 1.00 98.38 165 THR A C 1
ATOM 1326 O O . THR A 1 165 ? 9.820 6.830 -13.351 1.00 98.38 165 THR A O 1
ATOM 1329 N N . CYS A 1 166 ? 10.852 8.577 -12.411 1.00 97.88 166 CYS A N 1
ATOM 1330 C CA . CYS A 1 166 ? 12.197 8.077 -12.636 1.00 97.88 166 CYS A CA 1
ATOM 1331 C C . CYS A 1 166 ? 13.127 8.267 -11.439 1.00 97.88 166 CYS A C 1
ATOM 1333 O O . CYS A 1 166 ? 12.852 9.027 -10.508 1.00 97.88 166 CYS A O 1
ATOM 1335 N N . HIS A 1 167 ? 14.262 7.577 -11.497 1.00 98.38 167 HIS A N 1
ATOM 1336 C CA . HIS A 1 167 ? 15.407 7.809 -10.625 1.00 98.38 167 HIS A CA 1
ATOM 1337 C C . HIS A 1 167 ? 16.711 7.518 -11.377 1.00 98.38 167 HIS A C 1
ATOM 1339 O O . HIS A 1 167 ? 16.719 6.804 -12.384 1.00 98.38 167 HIS A O 1
ATOM 1345 N N . GLN A 1 168 ? 17.825 8.061 -10.886 1.00 98.12 168 GLN A N 1
ATOM 1346 C CA . GLN A 1 168 ? 19.145 7.744 -11.426 1.00 98.12 168 GLN A CA 1
ATOM 1347 C C . GLN A 1 168 ? 19.600 6.353 -10.961 1.00 98.12 168 GLN A C 1
ATOM 1349 O O . GLN A 1 168 ? 19.426 5.985 -9.793 1.00 98.12 168 GLN A O 1
ATOM 1354 N N . LEU A 1 169 ? 20.176 5.576 -11.881 1.00 98.06 169 LEU A N 1
ATOM 1355 C CA . LEU A 1 169 ? 20.740 4.262 -11.581 1.00 98.06 169 LEU A CA 1
ATOM 1356 C C . LEU A 1 169 ? 21.895 4.396 -10.577 1.00 98.06 169 LEU A C 1
ATOM 1358 O O . LEU A 1 169 ? 22.734 5.286 -10.687 1.00 98.06 169 LEU A O 1
ATOM 1362 N N . GLY A 1 170 ? 21.934 3.505 -9.585 1.00 95.00 170 GLY A N 1
ATOM 1363 C CA . GLY A 1 170 ? 22.995 3.454 -8.571 1.00 95.00 170 GLY A CA 1
ATOM 1364 C C . GLY A 1 170 ? 22.887 4.467 -7.423 1.00 95.00 170 GLY A C 1
ATOM 1365 O O . GLY A 1 170 ? 23.640 4.338 -6.460 1.00 95.00 170 GLY A O 1
ATOM 1366 N N . SER A 1 171 ? 21.970 5.441 -7.478 1.00 93.44 171 SER A N 1
ATOM 1367 C CA . SER A 1 171 ? 21.847 6.485 -6.442 1.00 93.44 171 SER A CA 1
ATOM 1368 C C . SER A 1 171 ? 20.420 6.808 -5.993 1.00 93.44 171 SER A C 1
ATOM 1370 O O . SER A 1 171 ? 20.251 7.581 -5.051 1.00 93.44 171 SER A O 1
ATOM 1372 N N . GLY A 1 172 ? 19.399 6.237 -6.631 1.00 95.25 172 GLY A N 1
ATOM 1373 C CA . GLY A 1 172 ? 18.004 6.518 -6.304 1.00 95.25 172 GLY A CA 1
ATOM 1374 C C . GLY A 1 172 ? 17.106 5.290 -6.325 1.00 95.25 172 GLY A C 1
ATOM 1375 O O . GLY A 1 172 ? 17.540 4.176 -6.617 1.00 95.25 172 GLY A O 1
ATOM 1376 N N . GLU A 1 173 ? 15.836 5.541 -6.040 1.00 98.19 173 GLU A N 1
ATOM 1377 C CA . GLU A 1 173 ? 14.750 4.569 -6.032 1.00 98.19 173 GLU A CA 1
ATOM 1378 C C . GLU A 1 173 ? 13.431 5.269 -6.366 1.00 98.19 173 GLU A C 1
ATOM 1380 O O . GLU A 1 173 ? 13.322 6.495 -6.273 1.00 98.19 173 GLU A O 1
ATOM 1385 N N . ILE A 1 174 ? 12.424 4.487 -6.747 1.00 98.69 174 ILE A N 1
ATOM 1386 C CA . ILE A 1 174 ? 11.029 4.922 -6.715 1.00 98.69 174 ILE A CA 1
ATOM 1387 C C . ILE A 1 174 ? 10.390 4.259 -5.502 1.00 98.69 174 ILE A C 1
ATOM 1389 O O . ILE A 1 174 ? 10.221 3.039 -5.472 1.00 98.69 174 ILE A O 1
ATOM 1393 N N . LEU A 1 175 ? 10.043 5.060 -4.500 1.00 98.50 175 LEU A N 1
ATOM 1394 C CA . LEU A 1 175 ? 9.403 4.600 -3.276 1.00 98.50 175 LEU A CA 1
ATOM 1395 C C . LEU A 1 175 ? 7.933 5.005 -3.279 1.00 98.50 175 LEU A C 1
ATOM 1397 O O . LEU A 1 175 ? 7.605 6.188 -3.236 1.00 98.50 175 LEU A O 1
ATOM 1401 N N . VAL A 1 176 ? 7.042 4.023 -3.262 1.00 98.19 176 VAL A N 1
ATOM 1402 C CA . VAL A 1 176 ? 5.595 4.213 -3.155 1.00 98.19 176 VAL A CA 1
ATOM 1403 C C . VAL A 1 176 ? 5.131 3.822 -1.760 1.00 98.19 176 VAL A C 1
ATOM 1405 O O . VAL A 1 176 ? 5.534 2.790 -1.225 1.00 98.19 176 VAL A O 1
ATOM 1408 N N . ARG A 1 177 ? 4.251 4.631 -1.169 1.00 96.44 177 ARG A N 1
ATOM 1409 C CA . ARG A 1 177 ? 3.517 4.301 0.056 1.00 96.44 177 ARG A CA 1
ATOM 1410 C C . ARG A 1 177 ? 2.045 4.118 -0.274 1.00 96.44 177 ARG A C 1
ATOM 1412 O O . ARG A 1 177 ? 1.429 5.037 -0.810 1.00 96.44 177 ARG A O 1
ATOM 1419 N N . LEU A 1 178 ? 1.496 2.960 0.077 1.00 95.69 178 LEU A N 1
ATOM 1420 C CA . LEU A 1 178 ? 0.077 2.658 -0.082 1.00 95.69 178 LEU A CA 1
ATOM 1421 C C . LEU A 1 178 ? -0.753 3.423 0.955 1.00 95.69 178 LEU A C 1
ATOM 1423 O O . LEU A 1 178 ? -0.333 3.611 2.101 1.00 95.69 178 LEU A O 1
ATOM 1427 N N . GLY A 1 179 ? -1.934 3.867 0.541 1.00 89.06 179 GLY A N 1
ATOM 1428 C CA . GLY A 1 179 ? -2.908 4.548 1.388 1.00 89.06 179 GLY A CA 1
ATOM 1429 C C . GLY A 1 179 ? -4.250 3.828 1.366 1.00 89.06 179 GLY A C 1
ATOM 1430 O O . GLY A 1 179 ? -4.381 2.785 0.745 1.00 89.06 179 GLY A O 1
ATOM 1431 N N . ILE A 1 180 ? -5.256 4.413 2.011 1.00 84.00 180 ILE A N 1
ATOM 1432 C CA . ILE A 1 180 ? -6.647 3.973 1.897 1.00 84.00 180 ILE A CA 1
ATOM 1433 C C . ILE A 1 180 ? -7.541 5.108 1.400 1.00 84.00 180 ILE A C 1
ATOM 1435 O O . ILE A 1 180 ? -7.283 6.273 1.704 1.00 84.00 180 ILE A O 1
ATOM 1439 N N . GLU A 1 181 ? -8.608 4.760 0.677 1.00 72.19 181 GLU A N 1
ATOM 1440 C CA . GLU A 1 181 ? -9.634 5.692 0.213 1.00 72.19 181 GLU A CA 1
ATOM 1441 C C . GLU A 1 181 ? -10.203 6.539 1.362 1.00 72.19 181 GLU A C 1
ATOM 1443 O O . GLU A 1 181 ? -10.695 6.021 2.368 1.00 72.19 181 GLU A O 1
ATOM 1448 N N . ILE A 1 182 ? -10.170 7.865 1.208 1.00 58.62 182 ILE A N 1
ATOM 1449 C CA . ILE A 1 182 ? -10.688 8.809 2.216 1.00 58.62 182 ILE A CA 1
ATOM 1450 C C . ILE A 1 182 ? -12.016 9.442 1.771 1.00 58.62 182 ILE A C 1
ATOM 1452 O O . ILE A 1 182 ? -12.791 9.919 2.604 1.00 58.62 182 ILE A O 1
ATOM 1456 N N . TYR A 1 183 ? -12.320 9.433 0.469 1.00 53.22 183 TYR A N 1
ATOM 1457 C CA . TYR A 1 183 ? -13.400 10.238 -0.108 1.00 53.22 183 TYR A CA 1
ATOM 1458 C C . TYR A 1 183 ? -14.820 9.732 0.190 1.00 53.22 183 TYR A C 1
ATOM 1460 O O . TYR A 1 183 ? -15.757 10.530 0.159 1.00 53.22 183 TYR A O 1
ATOM 1468 N N . ALA A 1 184 ? -14.999 8.469 0.581 1.00 44.06 184 ALA A N 1
ATOM 1469 C CA . ALA A 1 184 ? -16.326 7.883 0.782 1.00 44.06 184 ALA A CA 1
ATOM 1470 C C . ALA A 1 184 ? -17.106 8.388 2.022 1.00 44.06 184 ALA A C 1
ATOM 1472 O O . ALA A 1 184 ? -18.301 8.120 2.139 1.00 44.06 184 ALA A O 1
ATOM 1473 N N . PHE A 1 185 ? -16.495 9.136 2.954 1.00 49.44 185 PHE A N 1
ATOM 1474 C CA . PHE A 1 185 ? -17.119 9.389 4.269 1.00 49.44 185 PHE A CA 1
ATOM 1475 C C . PHE A 1 185 ? -17.418 10.851 4.626 1.00 49.44 185 PHE A C 1
ATOM 1477 O O . PHE A 1 185 ? -17.975 11.113 5.693 1.00 49.44 185 PHE A O 1
ATOM 1484 N N . LEU A 1 186 ? -17.154 11.816 3.742 1.00 44.41 186 LEU A N 1
ATOM 1485 C CA . LEU A 1 186 ? -17.549 13.212 3.974 1.00 44.41 186 LEU A CA 1
ATOM 1486 C C . LEU A 1 186 ? -18.972 13.473 3.458 1.00 44.41 186 LEU A C 1
ATOM 1488 O O . LEU A 1 186 ? -19.186 14.110 2.432 1.00 44.41 186 LEU A O 1
ATOM 1492 N N . HIS A 1 187 ? -19.966 13.006 4.217 1.00 42.66 187 HIS A N 1
ATOM 1493 C CA . HIS A 1 187 ? -21.401 13.302 4.045 1.00 42.66 187 HIS A CA 1
ATOM 1494 C C . HIS A 1 187 ? -21.779 14.765 4.376 1.00 42.66 187 HIS A C 1
ATOM 1496 O O . HIS A 1 187 ? -22.876 15.044 4.854 1.00 42.66 187 HIS A O 1
ATOM 1502 N N . SER A 1 188 ? -20.889 15.731 4.154 1.00 44.66 188 SER A N 1
ATOM 1503 C CA . SER A 1 188 ? -21.102 17.107 4.609 1.00 44.66 188 SER A CA 1
ATOM 1504 C C . SER A 1 188 ? -20.755 18.170 3.580 1.00 44.66 188 SER A C 1
ATOM 1506 O O . SER A 1 188 ? -20.296 19.227 3.973 1.00 44.66 188 SER A O 1
ATOM 1508 N N . GLY A 1 189 ? -20.989 17.935 2.282 1.00 44.31 189 GLY A N 1
ATOM 1509 C CA . GLY A 1 189 ? -21.214 18.999 1.281 1.00 44.31 189 GLY A CA 1
ATOM 1510 C C . GLY A 1 189 ? -20.115 20.058 1.069 1.00 44.31 189 GLY A C 1
ATOM 1511 O O . GLY A 1 189 ? -20.251 20.888 0.176 1.00 44.31 189 GLY A O 1
ATOM 1512 N N . ILE A 1 190 ? -19.017 20.029 1.821 1.00 45.59 190 ILE A N 1
ATOM 1513 C CA . ILE A 1 190 ? -17.865 20.910 1.681 1.00 45.59 190 ILE A CA 1
ATOM 1514 C C . ILE A 1 190 ? -16.880 20.167 0.787 1.00 45.59 190 ILE A C 1
ATOM 1516 O O . ILE A 1 190 ? -15.937 19.510 1.226 1.00 45.59 190 ILE A O 1
ATOM 1520 N N . LYS A 1 191 ? -17.144 20.252 -0.517 1.00 43.47 191 LYS A N 1
ATOM 1521 C CA . LYS A 1 191 ? -16.065 20.207 -1.502 1.00 43.47 191 LYS A CA 1
ATOM 1522 C C . LYS A 1 191 ? -15.184 21.429 -1.207 1.00 43.47 191 LYS A C 1
ATOM 1524 O O . LYS A 1 191 ? -15.729 22.481 -0.899 1.00 43.47 191 LYS A O 1
ATOM 1529 N N . TYR A 1 192 ? -13.865 21.293 -1.310 1.00 40.03 192 TYR A N 1
ATOM 1530 C CA . TYR A 1 192 ? -12.867 22.359 -1.100 1.00 40.03 192 TYR A CA 1
ATOM 1531 C C . TYR A 1 192 ? -12.471 22.624 0.367 1.00 40.03 192 TYR A C 1
ATOM 1533 O O . TYR A 1 192 ? -12.896 23.593 0.980 1.00 40.03 192 TYR A O 1
ATOM 1541 N N . ASP A 1 193 ? -11.660 21.723 0.934 1.00 42.25 193 ASP A N 1
ATOM 1542 C CA . ASP A 1 193 ? -10.260 21.992 1.349 1.00 42.25 193 ASP A CA 1
ATOM 1543 C C . ASP A 1 193 ? -9.683 20.750 2.074 1.00 42.25 193 ASP A C 1
ATOM 1545 O O . ASP A 1 193 ? -9.164 20.799 3.193 1.00 42.25 193 ASP A O 1
ATOM 1549 N N . ILE A 1 194 ? -9.849 19.568 1.463 1.00 43.44 194 ILE A N 1
ATOM 1550 C CA . ILE A 1 194 ? -9.186 18.345 1.924 1.00 43.44 194 ILE A CA 1
ATOM 1551 C C . ILE A 1 194 ? -7.758 18.444 1.413 1.00 43.44 194 ILE A C 1
ATOM 1553 O O . ILE A 1 194 ? -7.435 18.015 0.307 1.00 43.44 194 ILE A O 1
ATOM 1557 N N . PHE A 1 195 ? -6.898 19.041 2.230 1.00 45.94 195 PHE A N 1
ATOM 1558 C CA . PHE A 1 195 ? -5.475 18.747 2.191 1.00 45.94 195 PHE A CA 1
ATOM 1559 C C . PHE A 1 195 ? -5.356 17.219 2.132 1.00 45.94 195 PHE A C 1
ATOM 1561 O O . PHE A 1 195 ? -5.746 16.556 3.093 1.00 45.94 195 PHE A O 1
ATOM 1568 N N . LEU A 1 196 ? -4.941 16.683 0.979 1.00 51.25 196 LEU A N 1
ATOM 1569 C CA . LEU A 1 196 ? -4.759 15.256 0.707 1.00 51.25 196 LEU A CA 1
ATOM 1570 C C . LEU A 1 196 ? -4.110 14.589 1.925 1.00 51.25 196 LEU A C 1
ATOM 1572 O O . LEU A 1 196 ? -2.909 14.725 2.169 1.00 51.25 196 LEU A O 1
ATOM 1576 N N . LYS A 1 197 ? -4.917 13.931 2.758 1.00 61.03 197 LYS A N 1
ATOM 1577 C CA . LYS A 1 197 ? -4.422 13.257 3.955 1.00 61.03 197 LYS A CA 1
ATOM 1578 C C . LYS A 1 197 ? -3.828 11.937 3.494 1.00 61.03 197 LYS A C 1
ATOM 1580 O O . LYS A 1 197 ? -4.517 10.941 3.397 1.00 61.03 197 LYS A O 1
ATOM 1585 N N . PHE A 1 198 ? -2.547 11.940 3.155 1.00 70.94 198 PHE A N 1
ATOM 1586 C CA . PHE A 1 198 ? -1.865 10.733 2.695 1.00 70.94 198 PHE A CA 1
ATOM 1587 C C . PHE A 1 198 ? -1.817 9.685 3.815 1.00 70.94 198 PHE A C 1
ATOM 1589 O O . PHE A 1 198 ? -1.109 9.872 4.811 1.00 70.94 198 PHE A O 1
ATOM 1596 N N . SER A 1 199 ? -2.583 8.606 3.681 1.00 80.69 199 SER A N 1
ATOM 1597 C CA . SER A 1 199 ? -2.565 7.517 4.655 1.00 80.69 199 SER A CA 1
ATOM 1598 C C . SER A 1 199 ? -1.323 6.640 4.466 1.00 80.69 199 SER A C 1
ATOM 1600 O O . SER A 1 199 ? -0.610 6.728 3.463 1.00 80.69 199 SER A O 1
ATOM 1602 N N . ALA A 1 200 ? -1.029 5.849 5.487 1.00 89.06 200 ALA A N 1
ATOM 1603 C CA . ALA A 1 200 ? -0.189 4.671 5.367 1.00 89.06 200 ALA A CA 1
ATOM 1604 C C . ALA A 1 200 ? -0.985 3.529 5.993 1.00 89.06 200 ALA A C 1
ATOM 1606 O O . ALA A 1 200 ? -1.194 3.538 7.210 1.00 89.06 200 ALA A O 1
ATOM 1607 N N . GLN A 1 201 ? -1.486 2.616 5.164 1.00 90.56 201 GLN A N 1
ATOM 1608 C CA . GLN A 1 201 ? -2.288 1.469 5.585 1.00 90.56 201 GLN A CA 1
ATOM 1609 C C . GLN A 1 201 ? -1.711 0.190 4.961 1.00 90.56 201 GLN A C 1
ATOM 1611 O O . GLN A 1 201 ? -1.400 0.193 3.769 1.00 90.56 201 GLN A O 1
ATOM 1616 N N . PRO A 1 202 ? -1.557 -0.898 5.738 1.00 95.75 202 PRO A N 1
ATOM 1617 C CA . PRO A 1 202 ? -1.136 -2.181 5.192 1.00 95.75 202 PRO A CA 1
ATOM 1618 C C . PRO A 1 202 ? -2.234 -2.829 4.340 1.00 95.75 202 PRO A C 1
ATOM 1620 O O . PRO A 1 202 ? -3.409 -2.837 4.719 1.00 95.75 202 PRO A O 1
ATOM 1623 N N . TYR A 1 203 ? -1.814 -3.455 3.242 1.00 97.44 203 TYR A N 1
ATOM 1624 C CA . TYR A 1 203 ? -2.619 -4.373 2.437 1.00 97.44 203 T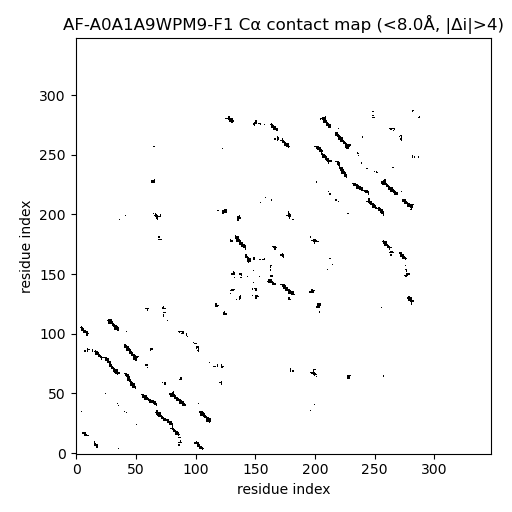YR A CA 1
ATOM 1625 C C . TYR A 1 203 ? -1.946 -5.731 2.334 1.00 97.44 203 TYR A C 1
ATOM 1627 O O . TYR A 1 203 ? -0.721 -5.828 2.315 1.00 97.44 203 TYR A O 1
ATOM 1635 N N . TYR A 1 204 ? -2.751 -6.783 2.253 1.00 97.62 204 TYR A N 1
ATOM 1636 C CA . TYR A 1 204 ? -2.279 -8.140 2.036 1.00 97.62 204 TYR A CA 1
ATOM 1637 C C . TYR A 1 204 ? -2.316 -8.432 0.536 1.00 97.62 204 TYR A C 1
ATOM 1639 O O . TYR A 1 204 ? -3.378 -8.723 -0.012 1.00 97.62 204 TYR A O 1
ATOM 1647 N N . VAL A 1 205 ? -1.172 -8.299 -0.134 1.00 97.38 205 VAL A N 1
ATOM 1648 C CA . VAL A 1 205 ? -1.053 -8.354 -1.602 1.00 97.38 205 VAL A CA 1
ATOM 1649 C C . VAL A 1 205 ? -0.076 -9.442 -2.027 1.00 97.38 205 VAL A C 1
ATOM 1651 O O . VAL A 1 205 ? 0.898 -9.705 -1.325 1.00 97.38 205 VAL A O 1
ATOM 1654 N N . GLY A 1 206 ? -0.342 -10.072 -3.172 1.00 96.62 206 GLY A N 1
ATOM 1655 C CA . GLY A 1 206 ? 0.504 -11.116 -3.768 1.00 96.62 206 GLY A CA 1
ATOM 1656 C C . GLY A 1 206 ? 0.723 -10.953 -5.270 1.00 96.62 206 GLY A C 1
ATOM 1657 O O . GLY A 1 206 ? 1.269 -11.843 -5.911 1.00 96.62 206 GLY A O 1
ATOM 1658 N N . SER A 1 207 ? 0.292 -9.834 -5.843 1.00 97.69 207 SER A N 1
ATOM 1659 C CA . SER A 1 207 ? 0.556 -9.488 -7.233 1.00 97.69 207 SER A CA 1
ATOM 1660 C C . SER A 1 207 ? 0.780 -7.991 -7.365 1.00 97.69 207 SER A C 1
ATOM 1662 O O . SER A 1 207 ? 0.398 -7.217 -6.487 1.00 97.69 207 SER A O 1
ATOM 1664 N N . MET A 1 208 ? 1.429 -7.587 -8.449 1.00 98.12 208 MET A N 1
ATOM 1665 C CA . MET A 1 208 ? 1.513 -6.199 -8.900 1.00 98.12 208 MET A CA 1
ATOM 1666 C C . MET A 1 208 ? 1.869 -6.188 -10.386 1.00 98.12 208 MET A C 1
ATOM 1668 O O . MET A 1 208 ? 2.320 -7.205 -10.921 1.00 98.12 208 MET A O 1
ATOM 1672 N N . ARG A 1 209 ? 1.692 -5.054 -11.057 1.00 98.00 209 ARG A N 1
ATOM 1673 C CA . ARG A 1 209 ? 2.226 -4.850 -12.405 1.00 98.00 209 ARG A CA 1
ATOM 1674 C C . ARG A 1 209 ? 2.773 -3.449 -12.579 1.00 98.00 209 ARG A C 1
ATOM 1676 O O . ARG A 1 209 ? 2.371 -2.524 -11.878 1.00 98.00 209 ARG A O 1
ATOM 1683 N N . LEU A 1 210 ? 3.698 -3.304 -13.514 1.00 98.12 210 LEU A N 1
ATOM 1684 C CA . LEU A 1 210 ? 4.292 -2.022 -13.863 1.00 98.12 210 LEU A CA 1
ATOM 1685 C C . LEU A 1 2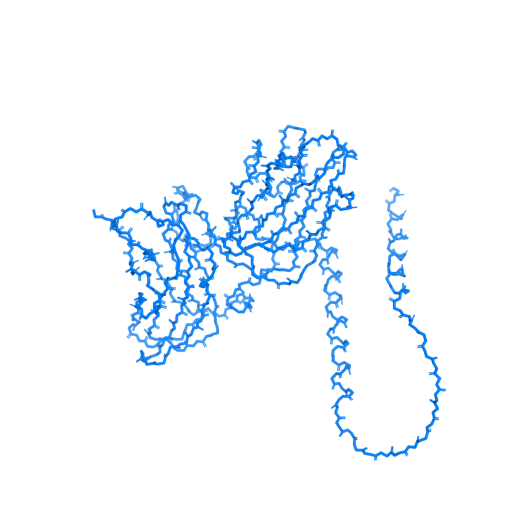10 ? 4.362 -1.847 -15.370 1.00 98.12 210 LEU A C 1
ATOM 1687 O O . LEU A 1 210 ? 4.553 -2.821 -16.094 1.00 98.12 210 LEU A O 1
ATOM 1691 N N . LEU A 1 211 ? 4.234 -0.604 -15.821 1.00 98.62 211 LEU A N 1
ATOM 1692 C CA . LEU A 1 211 ? 4.536 -0.214 -17.192 1.00 98.62 211 LEU A CA 1
ATOM 1693 C C . LEU A 1 211 ? 5.904 0.459 -17.203 1.00 98.62 211 LEU A C 1
ATOM 1695 O O . LEU A 1 211 ? 6.073 1.553 -16.659 1.00 98.62 211 LEU A O 1
ATOM 1699 N N . LEU A 1 212 ? 6.891 -0.202 -17.799 1.00 98.56 212 LEU A N 1
ATOM 1700 C CA . LEU A 1 212 ? 8.172 0.426 -18.111 1.00 98.56 212 LEU A CA 1
ATOM 1701 C C . LEU A 1 212 ? 8.021 1.300 -19.347 1.00 98.56 212 LEU A C 1
ATOM 1703 O O . LEU A 1 212 ? 7.208 1.013 -20.221 1.00 98.56 212 LEU A O 1
ATOM 1707 N N . TRP A 1 213 ? 8.865 2.324 -19.444 1.00 97.56 213 TRP A N 1
ATOM 1708 C CA . TRP A 1 213 ? 8.983 3.105 -20.669 1.00 97.56 213 TRP A CA 1
ATOM 1709 C C . TRP A 1 213 ? 9.222 2.199 -21.882 1.00 97.56 213 TRP A C 1
ATOM 1711 O O . TRP A 1 213 ? 10.131 1.365 -21.873 1.00 97.56 213 TRP A O 1
ATOM 1721 N N . ASP A 1 214 ? 8.437 2.399 -22.932 1.00 97.00 214 ASP A N 1
ATOM 1722 C CA . ASP A 1 214 ? 8.459 1.574 -24.138 1.00 97.00 214 ASP A CA 1
ATOM 1723 C C . ASP A 1 214 ? 8.284 2.369 -25.445 1.00 97.00 214 ASP A C 1
ATOM 1725 O O . ASP A 1 214 ? 8.179 1.752 -26.506 1.00 97.00 214 ASP A O 1
ATOM 1729 N N . CYS A 1 215 ? 8.355 3.710 -25.410 1.00 96.50 215 CYS A N 1
ATOM 1730 C CA . CYS A 1 215 ? 8.301 4.548 -26.620 1.00 96.50 215 CYS A CA 1
ATOM 1731 C C . CYS A 1 215 ? 9.524 4.385 -27.547 1.00 96.50 215 CYS A C 1
ATOM 1733 O O . CYS A 1 215 ? 9.525 4.909 -28.658 1.00 96.50 215 CYS A O 1
ATOM 1735 N N . ASP A 1 216 ? 10.577 3.701 -27.095 1.00 95.44 216 ASP A N 1
ATOM 1736 C CA . ASP A 1 216 ? 11.712 3.258 -27.907 1.00 95.44 216 ASP A CA 1
ATOM 1737 C C . ASP A 1 216 ? 12.180 1.860 -27.462 1.00 95.44 216 ASP A C 1
ATOM 1739 O O . ASP A 1 216 ? 11.609 1.264 -26.547 1.00 95.44 216 ASP A O 1
ATOM 1743 N N . ASP A 1 217 ? 13.222 1.328 -28.105 1.00 96.88 217 ASP A N 1
ATOM 1744 C CA . ASP A 1 217 ? 13.675 -0.058 -27.920 1.00 96.88 217 ASP A CA 1
ATOM 1745 C C . ASP A 1 217 ? 14.538 -0.306 -26.678 1.00 96.88 217 ASP A C 1
ATOM 1747 O O . ASP A 1 217 ? 15.189 -1.350 -26.562 1.00 96.88 217 ASP A O 1
ATOM 1751 N N . ARG A 1 218 ? 14.570 0.632 -25.726 1.00 97.31 218 ARG A N 1
ATOM 1752 C CA . ARG A 1 218 ? 15.336 0.422 -24.499 1.00 97.31 218 ARG A CA 1
ATOM 1753 C C . ARG A 1 218 ? 14.714 -0.668 -23.633 1.00 97.31 218 ARG A C 1
ATOM 1755 O O . ARG A 1 218 ? 13.503 -0.873 -23.598 1.00 97.31 218 ARG A O 1
ATOM 1762 N N . THR A 1 219 ? 15.571 -1.316 -22.864 1.00 98.44 219 THR A N 1
ATOM 1763 C CA . THR A 1 219 ? 15.188 -2.349 -21.905 1.00 98.44 219 THR A CA 1
ATOM 1764 C C . THR A 1 219 ? 15.802 -2.043 -20.553 1.00 98.44 219 THR A C 1
ATOM 1766 O O . THR A 1 219 ? 16.879 -1.441 -20.466 1.00 98.44 219 THR A O 1
ATOM 1769 N N . TYR A 1 220 ? 15.153 -2.525 -19.505 1.00 98.69 220 TYR A N 1
ATOM 1770 C CA . TYR A 1 220 ? 15.519 -2.289 -18.124 1.00 98.69 220 TYR A CA 1
ATOM 1771 C C . TYR A 1 220 ? 15.809 -3.591 -17.387 1.00 98.69 220 TYR A C 1
ATOM 1773 O O . TYR A 1 220 ? 15.192 -4.620 -17.647 1.00 98.69 220 TYR A O 1
ATOM 1781 N N . SER A 1 221 ? 16.692 -3.503 -16.402 1.00 98.69 221 SER A N 1
ATOM 1782 C CA . SER A 1 221 ? 16.837 -4.502 -15.343 1.00 98.69 221 SER A CA 1
ATOM 1783 C C . SER A 1 221 ? 16.569 -3.806 -14.013 1.00 98.69 221 SER A C 1
ATOM 1785 O O . SER A 1 221 ? 16.937 -2.638 -13.841 1.00 98.69 221 SER A O 1
ATOM 1787 N N . PHE A 1 222 ? 15.889 -4.478 -13.090 1.00 98.75 222 PHE A N 1
ATOM 1788 C CA . PHE A 1 222 ? 15.450 -3.886 -11.824 1.00 98.75 222 PHE A CA 1
ATOM 1789 C C . PHE A 1 222 ? 15.102 -4.963 -10.798 1.00 98.75 222 PHE A C 1
ATOM 1791 O O . PHE A 1 222 ? 15.046 -6.149 -11.112 1.00 98.75 222 PHE A O 1
ATOM 1798 N N . TYR A 1 223 ? 14.833 -4.546 -9.570 1.00 98.81 223 TYR A N 1
ATOM 1799 C CA . TYR A 1 223 ? 14.198 -5.380 -8.555 1.00 98.81 223 TYR A CA 1
ATOM 1800 C C . TYR A 1 223 ? 13.132 -4.576 -7.809 1.00 98.81 223 TYR A C 1
ATOM 1802 O O . TYR A 1 223 ? 13.125 -3.339 -7.844 1.00 98.81 223 TYR A O 1
ATOM 1810 N N . ILE A 1 224 ? 12.216 -5.284 -7.151 1.00 98.88 224 ILE A N 1
ATOM 1811 C CA . ILE A 1 224 ? 11.163 -4.689 -6.327 1.00 98.88 224 ILE A CA 1
ATOM 1812 C C . ILE A 1 224 ? 11.242 -5.270 -4.924 1.00 98.88 224 ILE A C 1
ATOM 1814 O O . ILE A 1 224 ? 11.261 -6.490 -4.741 1.00 98.88 224 ILE A O 1
ATOM 1818 N N . GLU A 1 225 ? 11.231 -4.390 -3.932 1.00 98.81 225 GLU A N 1
ATOM 1819 C CA . GLU A 1 225 ? 11.137 -4.741 -2.521 1.00 98.81 225 GLU A CA 1
ATOM 1820 C C . GLU A 1 225 ? 9.842 -4.205 -1.915 1.00 98.81 225 GLU A C 1
ATOM 1822 O O . GLU A 1 225 ? 9.347 -3.138 -2.277 1.00 98.81 225 GLU A O 1
ATOM 1827 N N . THR A 1 226 ? 9.308 -4.927 -0.938 1.00 98.69 226 THR A N 1
ATOM 1828 C CA . THR A 1 226 ? 8.160 -4.484 -0.140 1.00 98.69 226 THR A CA 1
ATOM 1829 C C . THR A 1 226 ? 8.548 -4.349 1.322 1.00 98.69 226 THR A C 1
ATOM 1831 O O . THR A 1 226 ? 9.374 -5.121 1.814 1.00 98.69 226 THR A O 1
ATOM 1834 N N . SER A 1 227 ? 7.915 -3.418 2.030 1.00 98.56 227 SER A N 1
ATOM 1835 C CA . SER A 1 227 ? 8.104 -3.227 3.469 1.00 98.56 227 SER A CA 1
ATOM 1836 C C . SER A 1 227 ? 6.801 -2.838 4.162 1.00 98.56 227 SER A C 1
ATOM 1838 O O . SER A 1 227 ? 5.902 -2.249 3.559 1.00 98.56 227 SER A O 1
ATOM 1840 N N . THR A 1 228 ? 6.706 -3.125 5.457 1.00 98.00 228 THR A N 1
ATOM 1841 C CA . THR A 1 228 ? 5.647 -2.616 6.340 1.00 98.00 228 THR A CA 1
ATOM 1842 C C . THR A 1 228 ? 6.089 -1.398 7.152 1.00 98.00 228 THR A C 1
ATOM 1844 O O . THR A 1 228 ? 5.244 -0.711 7.725 1.00 98.00 228 THR A O 1
ATOM 1847 N N . ASN A 1 229 ? 7.391 -1.100 7.211 1.00 95.75 229 ASN A N 1
ATOM 1848 C CA . ASN A 1 229 ? 7.962 -0.121 8.141 1.00 95.75 229 ASN A CA 1
ATOM 1849 C C . ASN A 1 229 ? 9.123 0.714 7.580 1.00 95.75 229 ASN A C 1
ATOM 1851 O O . ASN A 1 229 ? 9.763 1.444 8.331 1.00 95.75 229 ASN A O 1
ATOM 1855 N N . GLN A 1 230 ? 9.408 0.615 6.280 1.00 94.94 230 GLN A N 1
ATOM 1856 C CA . GLN A 1 230 ? 10.484 1.342 5.597 1.00 94.94 230 GLN A CA 1
ATOM 1857 C C . GLN A 1 230 ? 11.908 1.010 6.103 1.00 94.94 230 GLN A C 1
ATOM 1859 O O . GLN A 1 230 ? 12.878 1.630 5.667 1.00 94.94 230 GLN A O 1
ATOM 1864 N N . LYS A 1 231 ? 12.062 0.027 6.998 1.00 94.69 231 LYS A N 1
ATOM 1865 C CA . LYS A 1 231 ? 13.345 -0.417 7.567 1.00 94.69 231 LYS A CA 1
ATOM 1866 C C . LYS A 1 231 ? 13.676 -1.833 7.126 1.00 94.69 231 LYS A C 1
ATOM 1868 O O . LYS A 1 231 ? 14.752 -2.066 6.587 1.00 94.69 231 LYS A O 1
ATOM 1873 N N . ASP A 1 232 ? 12.730 -2.740 7.323 1.00 97.44 232 ASP A N 1
ATOM 1874 C CA . ASP A 1 232 ? 12.844 -4.140 6.949 1.00 97.44 232 ASP A CA 1
ATOM 1875 C C . ASP A 1 232 ? 12.265 -4.313 5.550 1.00 97.44 232 ASP A C 1
ATOM 1877 O O . ASP A 1 232 ? 11.076 -4.075 5.316 1.00 97.44 232 ASP A O 1
ATOM 1881 N N . TRP A 1 233 ? 13.126 -4.688 4.612 1.00 98.44 233 TRP A N 1
ATOM 1882 C CA . TRP A 1 233 ? 12.785 -4.841 3.206 1.00 98.44 233 TRP A CA 1
ATOM 1883 C C . TRP A 1 233 ? 12.851 -6.304 2.815 1.00 98.44 233 TRP A C 1
ATOM 1885 O O . TRP A 1 233 ? 13.717 -7.053 3.266 1.00 98.44 233 TRP A O 1
ATOM 1895 N N . THR A 1 234 ? 11.921 -6.728 1.970 1.00 98.50 234 THR A N 1
ATOM 1896 C CA . THR A 1 234 ? 12.002 -8.039 1.336 1.00 98.50 234 THR A CA 1
ATOM 1897 C C . THR A 1 234 ? 11.850 -7.881 -0.158 1.00 98.50 234 THR A C 1
ATOM 1899 O O . THR A 1 234 ? 10.814 -7.407 -0.626 1.00 98.50 234 THR A O 1
ATOM 1902 N N . MET A 1 235 ? 12.869 -8.314 -0.893 1.00 98.62 235 MET A N 1
ATOM 1903 C CA . MET A 1 235 ? 12.813 -8.432 -2.342 1.00 98.62 235 MET A CA 1
ATOM 1904 C C . MET A 1 235 ? 11.742 -9.454 -2.721 1.00 98.62 235 MET A C 1
ATOM 1906 O O . MET A 1 235 ? 11.784 -10.605 -2.283 1.00 98.62 235 MET A O 1
ATOM 1910 N N . VAL A 1 236 ? 10.745 -9.001 -3.473 1.00 98.56 236 VAL A N 1
ATOM 1911 C CA . VAL A 1 236 ? 9.646 -9.835 -3.973 1.00 98.56 236 VAL A CA 1
ATOM 1912 C C . VAL A 1 236 ? 9.832 -10.177 -5.441 1.00 98.56 236 VAL A C 1
ATOM 1914 O O . VAL A 1 236 ? 9.414 -11.255 -5.839 1.00 98.56 236 VAL A O 1
ATOM 1917 N N . ILE A 1 237 ? 10.495 -9.302 -6.206 1.00 98.56 237 ILE A N 1
ATOM 1918 C CA . ILE A 1 237 ? 10.793 -9.472 -7.631 1.00 98.56 237 ILE A CA 1
ATOM 1919 C C . ILE A 1 237 ? 12.269 -9.167 -7.867 1.00 98.56 237 ILE A C 1
ATOM 1921 O O . ILE A 1 237 ? 12.746 -8.113 -7.445 1.00 98.56 237 ILE A O 1
ATOM 1925 N N . ASP A 1 238 ? 12.963 -10.048 -8.584 1.00 98.50 238 ASP A N 1
ATOM 1926 C CA . ASP A 1 238 ? 14.346 -9.854 -9.019 1.00 98.50 238 ASP A CA 1
ATOM 1927 C C . ASP A 1 238 ? 14.448 -10.055 -10.535 1.00 98.50 238 ASP A C 1
ATOM 1929 O O . ASP A 1 238 ? 14.387 -11.179 -11.019 1.00 98.50 238 ASP A O 1
ATOM 1933 N N . LYS A 1 239 ? 14.576 -8.953 -11.280 1.00 98.38 239 LYS A N 1
ATOM 1934 C CA . LYS A 1 239 ? 14.775 -8.924 -12.737 1.00 98.38 239 LYS A CA 1
ATOM 1935 C C . LYS A 1 239 ? 16.127 -8.295 -13.094 1.00 98.38 239 LYS A C 1
ATOM 1937 O O . LYS A 1 239 ? 16.270 -7.645 -14.130 1.00 98.38 239 LYS A O 1
ATOM 1942 N N . ARG A 1 240 ? 17.135 -8.415 -12.220 1.00 98.31 240 ARG A N 1
ATOM 1943 C CA . ARG A 1 240 ? 18.457 -7.788 -12.432 1.00 98.31 240 ARG A CA 1
ATOM 1944 C C . ARG A 1 240 ? 19.233 -8.377 -13.611 1.00 98.31 240 ARG A C 1
ATOM 1946 O O . ARG A 1 240 ? 20.058 -7.665 -14.184 1.00 98.31 240 ARG A O 1
ATOM 1953 N N . ASP A 1 241 ? 18.922 -9.614 -13.982 1.00 97.62 241 ASP A N 1
ATOM 1954 C CA . ASP A 1 241 ? 19.552 -10.343 -15.087 1.00 97.62 241 ASP A CA 1
ATOM 1955 C C . ASP A 1 241 ? 18.654 -10.434 -16.335 1.00 97.62 241 ASP A C 1
ATOM 1957 O O . ASP A 1 241 ? 18.979 -11.126 -17.297 1.00 97.62 241 ASP A O 1
ATOM 1961 N N . GLU A 1 242 ? 17.533 -9.708 -16.345 1.00 97.69 242 GLU A N 1
ATOM 1962 C CA . GLU A 1 242 ? 16.567 -9.705 -17.443 1.00 97.69 242 GLU A CA 1
ATOM 1963 C C . GLU A 1 242 ? 16.572 -8.383 -18.222 1.00 97.69 242 GLU A C 1
ATOM 1965 O O . GLU A 1 242 ? 17.006 -7.339 -17.727 1.00 97.69 242 GLU A O 1
ATOM 1970 N N . GLN A 1 243 ? 16.056 -8.425 -19.453 1.00 97.62 243 GLN A N 1
ATOM 1971 C CA . GLN A 1 243 ? 15.818 -7.255 -20.300 1.00 97.62 243 GLN A CA 1
ATOM 1972 C C . GLN A 1 243 ? 14.311 -7.009 -20.410 1.00 97.62 243 GLN A C 1
ATOM 1974 O O . GLN A 1 243 ? 13.648 -7.499 -21.318 1.00 97.62 243 GLN A O 1
ATOM 1979 N N . ALA A 1 244 ? 13.761 -6.269 -19.452 1.00 98.25 244 ALA A N 1
ATOM 1980 C CA . ALA A 1 244 ? 12.334 -5.979 -19.374 1.00 98.25 244 ALA A CA 1
ATOM 1981 C C . ALA A 1 244 ? 11.966 -4.687 -20.121 1.00 98.25 244 ALA A C 1
ATOM 1983 O O . ALA A 1 244 ? 12.731 -3.722 -20.133 1.00 98.25 244 ALA A O 1
ATOM 1984 N N . ARG A 1 245 ? 10.769 -4.638 -20.707 1.00 97.50 245 ARG A N 1
ATOM 1985 C CA . ARG A 1 245 ? 10.208 -3.468 -21.406 1.00 97.50 245 ARG A CA 1
ATOM 1986 C C . ARG A 1 245 ? 8.682 -3.520 -21.339 1.00 97.50 245 ARG A C 1
ATOM 1988 O O . ARG A 1 245 ? 8.120 -4.606 -21.232 1.00 97.50 245 ARG A O 1
ATOM 1995 N N . SER A 1 246 ? 8.020 -2.369 -21.446 1.00 98.12 246 SER A N 1
ATOM 1996 C CA . SER A 1 246 ? 6.556 -2.267 -21.442 1.00 98.12 246 SER A CA 1
ATOM 1997 C C . SER A 1 246 ? 5.934 -2.880 -20.175 1.00 98.12 246 SER A C 1
ATOM 1999 O O . SER A 1 246 ? 6.546 -2.840 -19.101 1.00 98.12 246 SER A O 1
ATOM 2001 N N . TRP A 1 247 ? 4.711 -3.400 -20.270 1.00 98.12 247 TRP A N 1
ATOM 2002 C CA . TRP A 1 247 ? 3.996 -4.028 -19.166 1.00 98.12 247 TRP A CA 1
ATOM 2003 C C . TRP A 1 247 ? 4.709 -5.268 -18.639 1.00 98.12 247 TRP A C 1
ATOM 2005 O O . TRP A 1 247 ? 5.073 -6.174 -19.384 1.00 98.12 247 TRP A O 1
ATOM 2015 N N . GLN A 1 248 ? 4.861 -5.326 -17.322 1.00 97.81 248 GLN A N 1
ATOM 2016 C CA . GLN A 1 248 ? 5.421 -6.452 -16.592 1.00 97.81 248 GLN A CA 1
ATOM 2017 C C . GLN A 1 248 ? 4.446 -6.826 -15.475 1.00 97.81 248 GLN A C 1
ATOM 2019 O O . GLN A 1 248 ? 4.172 -6.006 -14.599 1.00 97.81 248 GLN A O 1
ATOM 2024 N N . ASN A 1 249 ? 3.924 -8.052 -15.510 1.00 97.44 249 ASN A N 1
ATOM 2025 C CA . ASN A 1 249 ? 3.038 -8.599 -14.483 1.00 97.44 249 ASN A CA 1
ATOM 2026 C C . ASN A 1 249 ? 3.814 -9.534 -13.560 1.00 97.44 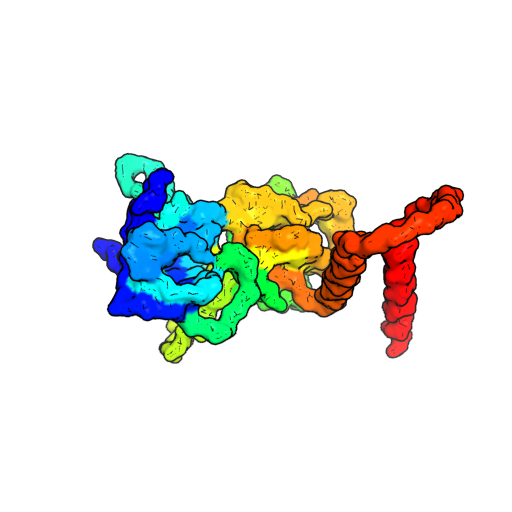249 ASN A C 1
ATOM 2028 O O . ASN A 1 249 ? 4.660 -10.302 -14.023 1.00 97.44 249 ASN A O 1
ATOM 2032 N N . PHE A 1 250 ? 3.497 -9.509 -12.266 1.00 96.44 250 PHE A N 1
ATOM 2033 C CA . PHE A 1 250 ? 4.155 -10.375 -11.298 1.00 96.44 250 PHE A CA 1
ATOM 2034 C C . PHE A 1 250 ? 3.199 -10.962 -10.267 1.00 96.44 250 PHE A C 1
ATOM 2036 O O . PHE A 1 250 ? 2.321 -10.267 -9.751 1.00 96.44 250 PHE A O 1
ATOM 2043 N N . THR A 1 251 ? 3.479 -12.209 -9.887 1.00 96.00 251 THR A N 1
ATOM 2044 C CA . THR A 1 251 ? 2.963 -12.869 -8.682 1.00 96.00 251 THR A CA 1
ATOM 2045 C C . THR A 1 251 ? 4.119 -13.095 -7.711 1.00 96.00 251 THR A C 1
ATOM 2047 O O . THR A 1 251 ? 5.234 -13.417 -8.116 1.00 96.00 251 THR A O 1
ATOM 2050 N N . PHE A 1 252 ? 3.857 -12.955 -6.417 1.00 96.81 252 PHE A N 1
ATOM 2051 C CA . PHE A 1 252 ? 4.776 -13.304 -5.336 1.00 96.81 252 PHE A CA 1
ATOM 2052 C C . PHE A 1 252 ? 3.986 -13.836 -4.136 1.00 96.81 252 PHE A C 1
ATOM 2054 O O . PHE A 1 252 ? 2.766 -13.690 -4.051 1.00 96.81 252 PHE A O 1
ATOM 2061 N N . THR A 1 253 ? 4.673 -14.456 -3.174 1.00 96.31 253 THR A N 1
ATOM 2062 C CA . THR A 1 253 ? 4.026 -14.943 -1.949 1.00 96.31 253 THR A CA 1
ATOM 2063 C C . THR A 1 253 ? 3.326 -13.798 -1.222 1.00 96.31 253 THR A C 1
ATOM 2065 O O . THR A 1 253 ? 3.995 -12.886 -0.719 1.00 96.31 253 THR A O 1
ATOM 2068 N N . ALA A 1 254 ? 1.994 -13.882 -1.152 1.00 96.88 254 ALA A N 1
ATOM 2069 C CA . ALA A 1 254 ? 1.153 -12.838 -0.589 1.00 96.88 254 ALA A CA 1
ATOM 2070 C C . ALA A 1 254 ? 1.592 -12.450 0.829 1.00 96.88 254 ALA A C 1
ATOM 2072 O O . ALA A 1 254 ? 1.947 -13.307 1.642 1.00 96.88 254 ALA A O 1
ATOM 2073 N N . ARG A 1 255 ? 1.619 -11.144 1.106 1.00 97.81 255 ARG A N 1
ATOM 2074 C CA . ARG A 1 255 ? 2.164 -10.592 2.351 1.00 97.81 255 ARG A CA 1
ATOM 2075 C C . ARG A 1 255 ? 1.631 -9.196 2.666 1.00 97.81 255 ARG A C 1
ATOM 2077 O O . ARG A 1 255 ? 1.148 -8.512 1.764 1.00 97.81 255 ARG A O 1
ATOM 2084 N N . PRO A 1 256 ? 1.768 -8.745 3.925 1.00 98.00 256 PRO A N 1
ATOM 2085 C CA . PRO A 1 256 ? 1.546 -7.355 4.304 1.00 98.00 256 PRO A CA 1
ATOM 2086 C C . PRO A 1 256 ? 2.503 -6.398 3.582 1.00 98.00 256 PRO A C 1
ATOM 2088 O O . PRO A 1 256 ? 3.721 -6.573 3.632 1.00 98.00 256 PRO A O 1
ATOM 2091 N N . VAL A 1 257 ? 1.959 -5.353 2.963 1.00 98.31 257 VAL A N 1
ATOM 2092 C CA . VAL A 1 257 ? 2.713 -4.304 2.266 1.00 98.31 257 VAL A CA 1
ATOM 2093 C C . VAL A 1 257 ? 2.155 -2.936 2.643 1.00 98.31 257 VAL A C 1
ATOM 2095 O O . VAL A 1 257 ? 0.952 -2.702 2.553 1.00 98.31 257 VAL A O 1
ATOM 2098 N N . VAL A 1 258 ? 3.042 -2.028 3.055 1.00 97.88 258 VAL A N 1
ATOM 2099 C CA . VAL A 1 258 ? 2.762 -0.589 3.232 1.00 97.88 258 VAL A CA 1
ATOM 2100 C C . VAL A 1 258 ? 3.573 0.232 2.227 1.00 97.88 258 VAL A C 1
ATOM 2102 O O . VAL A 1 258 ? 3.094 1.239 1.708 1.00 97.88 258 VAL A O 1
ATOM 2105 N N . PHE A 1 259 ? 4.797 -0.207 1.936 1.00 98.44 259 PHE A N 1
ATOM 2106 C CA . PHE A 1 259 ? 5.735 0.449 1.038 1.00 98.44 259 PHE A CA 1
ATOM 2107 C C . PHE A 1 259 ? 6.181 -0.500 -0.067 1.00 98.44 259 PHE A C 1
ATOM 2109 O O . PHE A 1 259 ? 6.422 -1.682 0.188 1.00 98.44 259 PHE A O 1
ATOM 2116 N N . ILE A 1 260 ? 6.344 0.045 -1.266 1.00 98.81 260 ILE A N 1
ATOM 2117 C CA . ILE A 1 260 ? 6.880 -0.635 -2.443 1.00 98.81 260 ILE A CA 1
ATOM 2118 C C . ILE A 1 260 ? 8.069 0.190 -2.922 1.00 98.81 260 ILE A C 1
ATOM 2120 O O . ILE A 1 260 ? 7.918 1.375 -3.212 1.00 98.81 260 ILE A O 1
ATOM 2124 N N . ARG A 1 261 ? 9.245 -0.422 -2.996 1.00 98.75 261 ARG A N 1
ATOM 2125 C CA . ARG A 1 261 ? 10.464 0.187 -3.524 1.00 98.75 261 ARG A CA 1
ATOM 2126 C C . ARG A 1 261 ? 10.806 -0.482 -4.846 1.00 98.75 261 ARG A C 1
ATOM 2128 O O . ARG A 1 261 ? 10.968 -1.697 -4.891 1.00 98.75 261 ARG A O 1
ATOM 2135 N N . ILE A 1 262 ? 10.952 0.314 -5.896 1.00 98.81 262 ILE A N 1
ATOM 2136 C CA . ILE A 1 262 ? 11.375 -0.129 -7.226 1.00 98.81 262 ILE A CA 1
ATOM 2137 C C . ILE A 1 262 ? 12.755 0.467 -7.490 1.00 98.81 262 ILE A C 1
ATOM 2139 O O . ILE A 1 262 ? 12.924 1.687 -7.425 1.00 98.81 262 ILE A O 1
ATOM 2143 N N . VAL A 1 263 ? 13.735 -0.387 -7.787 1.00 98.75 263 VAL A N 1
ATOM 2144 C CA . VAL A 1 263 ? 15.117 0.037 -8.034 1.00 98.75 263 VAL A CA 1
ATOM 2145 C C . VAL A 1 263 ? 15.593 -0.497 -9.374 1.00 98.75 263 VAL A C 1
ATOM 2147 O O . VAL A 1 263 ? 15.838 -1.693 -9.541 1.00 98.75 263 VAL A O 1
ATOM 2150 N N . GLY A 1 264 ? 15.769 0.412 -10.327 1.00 98.56 264 GLY A N 1
ATOM 2151 C CA . GLY A 1 264 ? 16.460 0.139 -11.574 1.00 98.56 264 GLY A CA 1
ATOM 2152 C C . GLY A 1 264 ? 17.945 -0.112 -11.361 1.00 98.56 264 GLY A C 1
ATOM 2153 O O . GLY A 1 264 ? 18.628 0.642 -10.665 1.00 98.56 264 GLY A O 1
ATOM 2154 N N . THR A 1 265 ? 18.459 -1.149 -12.013 1.00 98.38 265 THR A N 1
ATOM 2155 C CA . THR A 1 265 ? 19.881 -1.517 -12.013 1.00 98.38 265 THR A CA 1
ATOM 2156 C C . THR A 1 265 ? 20.526 -1.378 -13.386 1.00 98.38 265 THR A C 1
ATOM 2158 O O . THR A 1 265 ? 21.738 -1.185 -13.471 1.00 98.38 265 THR A O 1
ATOM 2161 N N . ARG A 1 266 ? 19.737 -1.431 -14.465 1.00 98.50 266 ARG A N 1
ATOM 2162 C CA . ARG A 1 266 ? 20.210 -1.238 -15.839 1.00 98.50 266 ARG A CA 1
ATOM 2163 C C . ARG A 1 266 ? 19.143 -0.554 -16.684 1.00 98.50 266 ARG A C 1
ATOM 2165 O O . ARG A 1 266 ? 17.954 -0.808 -16.518 1.00 98.50 266 ARG A O 1
ATOM 2172 N N . ASN A 1 267 ? 19.595 0.266 -17.620 1.00 98.19 267 ASN A N 1
ATOM 2173 C CA . ASN A 1 267 ? 18.841 0.749 -18.769 1.00 98.19 267 ASN A CA 1
ATOM 2174 C C . ASN A 1 267 ? 19.811 0.744 -19.965 1.00 98.19 267 ASN A C 1
ATOM 2176 O O . ASN A 1 267 ? 20.950 1.192 -19.830 1.00 98.19 267 ASN A O 1
ATOM 2180 N N . THR A 1 268 ? 19.406 0.194 -21.111 1.00 98.38 268 THR A N 1
ATOM 2181 C CA . THR A 1 268 ? 20.269 0.086 -22.305 1.00 98.38 268 THR A CA 1
ATOM 2182 C C . THR A 1 268 ? 20.504 1.411 -23.032 1.00 98.38 268 THR A C 1
ATOM 2184 O O . THR A 1 268 ? 21.436 1.494 -23.828 1.00 98.38 268 THR A O 1
ATOM 2187 N N . ALA A 1 269 ? 19.713 2.450 -22.752 1.00 97.31 269 ALA A N 1
ATOM 2188 C CA . ALA A 1 269 ? 19.812 3.747 -23.422 1.00 97.31 269 ALA A CA 1
ATOM 2189 C C . ALA A 1 269 ? 20.560 4.826 -22.618 1.00 97.31 269 ALA A C 1
ATOM 2191 O O . ALA A 1 269 ? 21.197 5.694 -23.213 1.00 97.31 269 ALA A O 1
ATOM 2192 N N . ASN A 1 270 ? 20.450 4.838 -21.284 1.00 96.12 270 ASN A N 1
ATOM 2193 C CA . ASN A 1 270 ? 21.055 5.861 -20.416 1.00 96.12 270 ASN A CA 1
ATOM 2194 C C . ASN A 1 270 ? 21.064 5.433 -18.934 1.00 96.12 270 ASN A C 1
ATOM 2196 O O . ASN A 1 270 ? 20.687 4.318 -18.598 1.00 96.12 270 ASN A O 1
ATOM 2200 N N . GLU A 1 271 ? 21.471 6.333 -18.035 1.00 97.19 271 GLU A N 1
ATOM 2201 C CA . GLU A 1 271 ? 21.609 6.072 -16.594 1.00 97.19 271 GLU A CA 1
ATOM 2202 C C . GLU A 1 271 ? 20.348 6.382 -15.762 1.00 97.19 271 GLU A C 1
ATOM 2204 O O . GLU A 1 271 ? 20.440 6.612 -14.555 1.00 97.19 271 GLU A O 1
ATOM 2209 N N . ILE A 1 272 ? 19.160 6.407 -16.375 1.00 97.50 272 ILE A N 1
ATOM 2210 C CA . ILE A 1 272 ? 17.895 6.728 -15.697 1.00 97.50 272 ILE A CA 1
ATOM 2211 C C . ILE A 1 272 ? 16.912 5.558 -15.819 1.00 97.50 272 ILE A C 1
ATOM 2213 O O . ILE A 1 272 ? 16.592 5.107 -16.920 1.00 97.50 272 ILE A O 1
ATOM 2217 N N . PHE A 1 273 ? 16.366 5.089 -14.699 1.00 98.44 273 PHE A N 1
ATOM 2218 C CA . PHE A 1 273 ? 15.261 4.129 -14.689 1.00 98.44 273 PHE A CA 1
ATOM 2219 C C . PHE A 1 273 ? 13.927 4.861 -14.828 1.00 98.44 273 PHE A C 1
ATOM 2221 O O . PHE A 1 273 ? 13.706 5.835 -14.113 1.00 98.44 273 PHE A O 1
ATOM 2228 N N . HIS A 1 274 ? 13.048 4.405 -15.722 1.00 98.19 274 HIS A N 1
ATOM 2229 C CA . HIS A 1 274 ? 11.760 5.051 -15.991 1.00 98.19 274 HIS A CA 1
ATOM 2230 C C . HIS A 1 274 ? 10.617 4.063 -15.761 1.00 98.19 274 HIS A C 1
ATOM 2232 O O . HIS A 1 274 ? 10.620 2.969 -16.324 1.00 98.19 274 HIS A O 1
ATOM 2238 N N . CYS A 1 275 ? 9.629 4.473 -14.970 1.00 98.44 275 CYS A N 1
ATOM 2239 C CA . CYS A 1 275 ? 8.413 3.716 -14.707 1.00 98.44 275 CYS A CA 1
ATOM 2240 C C . CYS A 1 275 ? 7.201 4.618 -14.959 1.00 98.44 275 CYS A C 1
ATOM 2242 O O . CYS A 1 275 ? 7.076 5.684 -14.352 1.00 98.44 275 CYS A O 1
ATOM 2244 N N . VAL A 1 276 ? 6.342 4.210 -15.885 1.00 98.50 276 VAL A N 1
ATOM 2245 C CA . VAL A 1 276 ? 5.169 4.968 -16.336 1.00 98.50 276 VAL A CA 1
ATOM 2246 C C . VAL A 1 276 ? 4.009 4.755 -15.372 1.00 98.50 276 VAL A C 1
ATOM 2248 O O . VAL A 1 276 ? 3.391 5.719 -14.933 1.00 98.50 276 VAL A O 1
ATOM 2251 N N . HIS A 1 277 ? 3.750 3.504 -14.987 1.00 98.56 277 HIS A N 1
ATOM 2252 C CA . HIS A 1 277 ? 2.582 3.155 -14.184 1.00 98.56 277 HIS A CA 1
ATOM 2253 C C . HIS A 1 277 ? 2.861 2.018 -13.204 1.00 98.56 277 HIS A C 1
ATOM 2255 O O . HIS A 1 277 ? 3.677 1.140 -13.490 1.00 98.56 277 HIS A O 1
ATOM 2261 N N . LEU A 1 278 ? 2.158 2.026 -12.070 1.00 98.62 278 LEU A N 1
ATOM 2262 C CA . LEU A 1 278 ? 2.161 0.953 -11.080 1.00 98.62 278 LEU A CA 1
ATOM 2263 C C . LEU A 1 278 ? 0.727 0.584 -10.706 1.00 98.62 278 LEU A C 1
ATOM 2265 O O . LEU A 1 278 ? -0.057 1.444 -10.311 1.00 98.62 278 LEU A O 1
ATOM 2269 N N . GLU A 1 279 ? 0.445 -0.714 -10.699 1.00 98.44 279 GLU A N 1
ATOM 2270 C CA . GLU A 1 279 ? -0.747 -1.267 -10.066 1.00 98.44 279 GLU A CA 1
ATOM 2271 C C . GLU A 1 279 ? -0.357 -2.290 -9.010 1.00 98.44 279 GLU A C 1
ATOM 2273 O O . GLU A 1 279 ? 0.510 -3.141 -9.223 1.00 98.44 279 GLU A O 1
ATOM 2278 N N . CYS A 1 280 ? -1.010 -2.218 -7.859 1.00 97.69 280 CYS A N 1
ATOM 2279 C CA . CYS A 1 280 ? -0.853 -3.191 -6.795 1.00 97.69 280 CYS A CA 1
ATOM 2280 C C . CYS A 1 280 ? -2.193 -3.345 -6.073 1.00 97.69 280 CYS A C 1
ATOM 2282 O O . CYS A 1 280 ? -2.616 -2.388 -5.422 1.00 97.69 280 CYS A O 1
ATOM 2284 N N . PRO A 1 281 ? -2.860 -4.512 -6.144 1.00 97.38 281 PRO A N 1
ATOM 2285 C CA . PRO A 1 281 ? -2.554 -5.675 -6.987 1.00 97.38 281 PRO A CA 1
ATOM 2286 C C . PRO A 1 281 ? -2.643 -5.384 -8.496 1.00 97.38 281 PRO A C 1
ATOM 2288 O O . PRO A 1 281 ? -3.122 -4.325 -8.887 1.00 97.38 281 PRO A O 1
ATOM 2291 N N . SER A 1 282 ? -2.167 -6.321 -9.328 1.00 96.44 282 SER A N 1
ATOM 2292 C CA . SER A 1 282 ? -2.362 -6.250 -10.789 1.00 96.44 282 SER A CA 1
ATOM 2293 C C . SER A 1 282 ? -3.843 -6.402 -11.142 1.00 96.44 282 SER A C 1
ATOM 2295 O O . SER A 1 282 ? -4.498 -7.307 -10.619 1.00 96.44 282 SER A O 1
ATOM 2297 N N . GLU A 1 283 ? -4.347 -5.554 -12.042 1.00 93.88 283 GLU A N 1
ATOM 2298 C CA . GLU A 1 283 ? -5.710 -5.637 -12.584 1.00 93.88 283 GLU A CA 1
ATOM 2299 C C . GLU A 1 283 ? -5.751 -6.150 -14.031 1.00 93.88 283 GLU A C 1
ATOM 2301 O O . GLU A 1 283 ? -6.794 -6.088 -14.681 1.00 93.88 283 GLU A O 1
ATOM 2306 N N . ASP A 1 284 ? -4.639 -6.680 -14.550 1.00 93.69 284 ASP A N 1
ATOM 2307 C CA . ASP A 1 284 ? -4.598 -7.218 -15.909 1.00 93.69 284 ASP A CA 1
ATOM 2308 C C . ASP A 1 284 ? -5.572 -8.406 -16.076 1.00 93.69 284 ASP A C 1
ATOM 2310 O O . ASP A 1 284 ? -5.390 -9.436 -15.420 1.00 93.69 284 ASP A O 1
ATOM 2314 N N . PRO A 1 285 ? -6.596 -8.320 -16.951 1.00 90.19 285 PRO A N 1
ATOM 2315 C CA . PRO A 1 285 ? -7.622 -9.358 -17.045 1.00 90.19 285 PRO A CA 1
ATOM 2316 C C . PRO A 1 285 ? -7.062 -10.730 -17.423 1.00 90.19 285 PRO A C 1
ATOM 2318 O O . PRO A 1 285 ? -7.467 -11.738 -16.845 1.00 90.19 285 PRO A O 1
ATOM 2321 N N . ASN A 1 286 ? -6.108 -10.773 -18.356 1.00 89.81 286 ASN A N 1
ATOM 2322 C CA . ASN A 1 286 ? -5.503 -12.020 -18.820 1.00 89.81 286 ASN A CA 1
ATOM 2323 C C . ASN A 1 286 ? -4.678 -12.673 -17.711 1.00 89.81 286 ASN A C 1
ATOM 2325 O O . ASN A 1 286 ? -4.830 -13.862 -17.431 1.00 89.81 286 ASN A O 1
ATOM 2329 N N . PHE A 1 287 ? -3.861 -11.883 -17.021 1.00 87.75 287 PHE A N 1
ATOM 2330 C CA . PHE A 1 287 ? -3.116 -12.329 -15.853 1.00 87.75 287 PHE A CA 1
ATOM 2331 C C . PHE A 1 287 ? -4.035 -12.860 -14.744 1.00 87.75 287 PHE A C 1
ATOM 2333 O O . PHE A 1 287 ? -3.789 -13.938 -14.203 1.00 87.75 287 PHE A O 1
ATOM 2340 N N . LEU A 1 288 ? -5.126 -12.153 -14.434 1.00 87.19 288 LEU A N 1
ATOM 2341 C CA . LEU A 1 288 ? -6.097 -12.585 -13.426 1.00 87.19 288 LEU A CA 1
ATOM 2342 C C . LEU A 1 288 ? -6.775 -13.908 -13.801 1.00 87.19 288 LEU A C 1
ATOM 2344 O O . LEU A 1 288 ? -6.991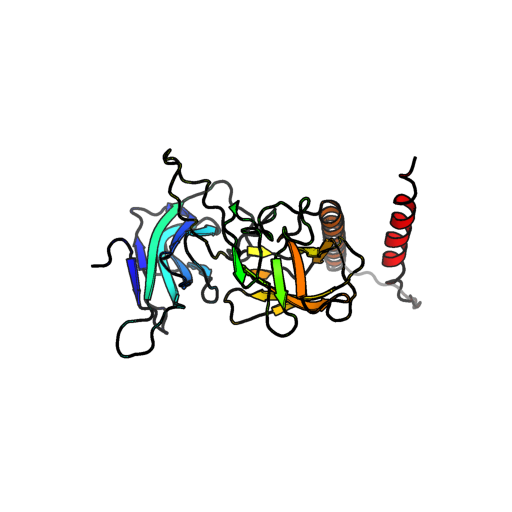 -14.748 -12.927 1.00 87.19 288 LEU A O 1
ATOM 2348 N N . LEU A 1 289 ? -7.107 -14.118 -15.079 1.00 88.00 289 LEU A N 1
ATOM 2349 C CA . LEU A 1 289 ? -7.669 -15.384 -15.559 1.00 88.00 289 LEU A CA 1
ATOM 2350 C C . LEU A 1 289 ? -6.695 -16.546 -15.331 1.00 88.00 289 LEU A C 1
ATOM 2352 O O . LEU A 1 289 ? -7.077 -17.543 -14.716 1.00 88.00 289 LEU A O 1
ATOM 2356 N N . ILE A 1 290 ? -5.435 -16.376 -15.741 1.00 87.94 290 ILE A N 1
ATOM 2357 C CA . ILE A 1 290 ? -4.378 -17.386 -15.588 1.00 87.94 290 ILE A CA 1
ATOM 2358 C C . ILE A 1 290 ? -4.155 -17.724 -14.107 1.00 87.94 290 ILE A C 1
ATOM 2360 O O . ILE A 1 290 ? -4.088 -18.895 -13.730 1.00 87.94 290 ILE A O 1
ATOM 2364 N N . GLU A 1 291 ? -4.062 -16.717 -13.238 1.00 86.12 291 GLU A N 1
ATOM 2365 C CA . GLU A 1 291 ? -3.826 -16.942 -11.808 1.00 86.12 291 GLU A CA 1
ATOM 2366 C C . GLU A 1 291 ? -5.019 -17.616 -11.116 1.00 86.12 291 GLU A C 1
ATOM 2368 O O . GLU A 1 291 ? -4.828 -18.497 -10.273 1.00 86.12 291 GLU A O 1
ATOM 2373 N N . ASN A 1 292 ? -6.252 -17.272 -11.498 1.00 86.38 292 ASN A N 1
ATOM 2374 C CA . ASN A 1 292 ? -7.449 -17.939 -10.984 1.00 86.38 292 ASN A CA 1
ATOM 2375 C C . ASN A 1 292 ? -7.510 -19.415 -11.401 1.00 86.38 292 ASN A C 1
ATOM 2377 O O . ASN A 1 292 ? -7.924 -20.262 -10.609 1.00 86.38 292 ASN A O 1
ATOM 2381 N N . GLU A 1 293 ? -7.092 -19.742 -12.622 1.00 89.00 293 GLU A N 1
ATOM 2382 C CA . GLU A 1 293 ? -7.034 -21.123 -13.100 1.00 89.00 293 GLU A CA 1
ATOM 2383 C C . GLU A 1 293 ? -5.963 -21.936 -12.361 1.00 89.00 293 GLU A C 1
ATOM 2385 O O . GLU A 1 293 ? -6.254 -23.024 -11.857 1.00 89.00 293 GLU A O 1
ATOM 2390 N N . LYS A 1 294 ? -4.761 -21.375 -12.172 1.00 86.69 294 LYS A N 1
ATOM 2391 C CA . LYS A 1 294 ? -3.706 -21.997 -11.350 1.00 86.69 294 LYS A CA 1
ATOM 2392 C C . LYS A 1 294 ? -4.181 -22.281 -9.926 1.00 86.69 294 LYS A C 1
ATOM 2394 O O . LYS A 1 294 ? -3.886 -23.348 -9.385 1.00 86.69 294 LYS A O 1
ATOM 2399 N N . GLN A 1 295 ? -4.918 -21.349 -9.317 1.00 84.56 295 GLN A N 1
ATOM 2400 C CA . GLN A 1 295 ? -5.486 -21.537 -7.980 1.00 84.56 295 GLN A CA 1
ATOM 2401 C C . GLN A 1 295 ? -6.498 -22.685 -7.950 1.00 84.56 295 GLN A C 1
ATOM 2403 O O . GLN A 1 295 ? -6.381 -23.550 -7.084 1.00 84.56 295 GLN A O 1
ATOM 2408 N N . ARG A 1 296 ? -7.417 -22.755 -8.923 1.00 89.12 296 ARG A N 1
ATOM 2409 C CA . ARG A 1 296 ? -8.387 -23.861 -9.039 1.00 89.12 296 ARG A CA 1
ATOM 2410 C C . ARG A 1 296 ? -7.694 -25.215 -9.173 1.00 89.12 296 ARG A C 1
ATOM 2412 O O . ARG A 1 296 ? -7.972 -26.121 -8.396 1.00 89.12 296 ARG A O 1
ATOM 2419 N N . ILE A 1 297 ? -6.715 -25.328 -10.071 1.00 90.56 297 ILE A N 1
ATOM 2420 C CA . ILE A 1 297 ? -5.945 -26.568 -10.263 1.00 90.56 297 ILE A CA 1
ATOM 2421 C C . ILE A 1 297 ? -5.205 -26.963 -8.974 1.00 90.56 297 ILE A C 1
ATOM 2423 O O . ILE A 1 297 ? -5.131 -28.144 -8.623 1.00 90.56 297 ILE A O 1
ATOM 2427 N N . ALA A 1 298 ? -4.640 -25.995 -8.247 1.00 86.44 298 ALA A N 1
ATOM 2428 C CA . ALA A 1 298 ? -3.959 -26.256 -6.982 1.00 86.44 298 ALA A CA 1
ATOM 2429 C C . ALA A 1 298 ? -4.923 -26.718 -5.874 1.00 86.44 298 ALA A C 1
ATOM 2431 O O . ALA A 1 298 ? -4.554 -27.573 -5.063 1.00 86.44 298 ALA A O 1
ATOM 2432 N N . GLU A 1 299 ? -6.137 -26.171 -5.827 1.00 87.44 299 GLU A N 1
ATOM 2433 C CA . GLU A 1 299 ? -7.200 -26.593 -4.910 1.00 87.44 299 GLU A CA 1
ATOM 2434 C C . GLU A 1 299 ? -7.680 -28.011 -5.227 1.00 87.44 299 GLU A C 1
ATOM 2436 O O . GLU A 1 299 ? -7.726 -28.845 -4.319 1.00 87.44 299 GLU A O 1
ATOM 2441 N N . ASP A 1 300 ? -7.910 -28.327 -6.500 1.00 88.12 300 ASP A N 1
ATOM 2442 C CA . ASP A 1 300 ? -8.309 -29.666 -6.946 1.00 88.12 300 ASP A CA 1
ATOM 2443 C C . ASP A 1 300 ? -7.237 -30.709 -6.596 1.00 88.12 300 ASP A C 1
ATOM 2445 O O . ASP A 1 300 ? -7.532 -31.755 -6.012 1.00 88.12 300 ASP A O 1
ATOM 2449 N N . LYS A 1 301 ? -5.953 -30.398 -6.837 1.00 86.31 301 LYS A N 1
ATOM 2450 C CA . LYS A 1 301 ? -4.824 -31.262 -6.440 1.00 86.31 301 LYS A CA 1
ATOM 2451 C C . LYS A 1 301 ? -4.735 -31.467 -4.923 1.00 86.31 301 LYS A C 1
ATOM 2453 O O . LYS A 1 301 ? -4.327 -32.543 -4.481 1.00 86.31 301 LYS A O 1
ATOM 2458 N N . LYS A 1 302 ? -5.082 -30.462 -4.108 1.00 81.31 302 LYS A N 1
ATOM 2459 C CA . LYS A 1 302 ? -5.125 -30.602 -2.639 1.00 81.31 302 LYS A CA 1
ATOM 2460 C C . LYS A 1 302 ? -6.280 -31.496 -2.192 1.00 81.31 302 LYS A C 1
ATOM 2462 O O . LYS A 1 302 ? -6.072 -32.295 -1.284 1.00 81.31 302 LYS A O 1
ATOM 2467 N N . GLN A 1 303 ? -7.442 -31.398 -2.839 1.00 75.62 303 GLN A N 1
ATOM 2468 C CA . GLN A 1 303 ? -8.602 -32.246 -2.545 1.00 75.62 303 GLN A CA 1
ATOM 2469 C C . GLN A 1 303 ? -8.365 -33.713 -2.938 1.00 75.62 303 GLN A C 1
ATOM 2471 O O . GLN A 1 303 ? -8.708 -34.620 -2.182 1.00 75.62 303 GLN A O 1
ATOM 2476 N N . LEU A 1 304 ? -7.699 -33.962 -4.069 1.00 74.69 304 LEU A N 1
ATOM 2477 C CA . LEU A 1 304 ? -7.287 -35.312 -4.475 1.00 74.69 304 LEU A CA 1
ATOM 2478 C C . LEU A 1 304 ? -6.334 -35.944 -3.444 1.00 74.69 304 LEU A C 1
ATOM 2480 O O . LEU A 1 304 ? -6.570 -37.057 -2.988 1.00 74.69 304 LEU A O 1
ATOM 2484 N N . LYS A 1 305 ? -5.328 -35.195 -2.969 1.00 69.69 305 LYS A N 1
ATOM 2485 C CA . LYS A 1 305 ? -4.386 -35.671 -1.935 1.00 69.69 305 LYS A CA 1
ATOM 2486 C C . LYS A 1 305 ? -5.005 -35.858 -0.543 1.00 69.69 305 LYS A C 1
ATOM 2488 O O . LYS A 1 305 ? -4.445 -36.601 0.264 1.00 69.69 305 LYS A O 1
ATOM 2493 N N . SER A 1 306 ? -6.108 -35.179 -0.216 1.00 60.03 306 SER A N 1
ATOM 2494 C CA . SER A 1 306 ? -6.829 -35.423 1.042 1.00 60.03 306 SER A CA 1
ATOM 2495 C C . SER A 1 306 ? -7.694 -36.682 0.991 1.00 60.03 306 SER A C 1
ATOM 2497 O O . SER A 1 306 ? -7.858 -37.323 2.025 1.00 60.03 306 SER A O 1
ATOM 2499 N N . ASN A 1 307 ? -8.187 -37.066 -0.191 1.00 57.47 307 ASN A N 1
ATOM 2500 C CA . ASN A 1 307 ? -9.027 -38.254 -0.362 1.00 57.47 307 ASN A CA 1
ATOM 2501 C C . ASN A 1 307 ? -8.224 -39.569 -0.329 1.00 57.47 307 ASN A C 1
ATOM 2503 O O . ASN A 1 307 ? -8.768 -40.594 0.065 1.00 57.47 307 ASN A O 1
ATOM 2507 N N . ASP A 1 308 ? -6.925 -39.535 -0.639 1.00 58.53 308 ASP A N 1
ATOM 2508 C CA . ASP A 1 308 ? -6.033 -40.704 -0.531 1.00 58.53 308 ASP A CA 1
ATOM 2509 C C . ASP A 1 308 ? -5.569 -41.007 0.913 1.00 58.53 308 ASP A C 1
ATOM 2511 O O . ASP A 1 308 ? -4.908 -42.016 1.155 1.00 58.53 308 ASP A O 1
ATOM 2515 N N . ASN A 1 309 ? -5.899 -40.150 1.890 1.00 50.91 309 ASN A N 1
ATOM 2516 C CA . ASN A 1 309 ? -5.498 -40.298 3.298 1.00 50.91 309 ASN A CA 1
ATOM 2517 C C . ASN A 1 309 ? -6.638 -40.748 4.238 1.00 50.91 309 ASN A C 1
ATOM 2519 O O . ASN A 1 309 ? -6.463 -40.730 5.460 1.00 50.91 309 ASN A O 1
ATOM 2523 N N . GLU A 1 310 ? -7.788 -41.186 3.715 1.00 42.97 310 GLU A N 1
ATOM 2524 C CA . GLU A 1 310 ? -8.766 -41.917 4.531 1.00 42.97 310 GLU A CA 1
ATOM 2525 C C . GLU A 1 310 ? -8.307 -43.374 4.745 1.00 42.97 310 GLU A C 1
ATOM 2527 O O . GLU A 1 310 ? -8.002 -44.072 3.775 1.00 42.97 310 GLU A O 1
ATOM 2532 N N . PRO A 1 311 ? -8.263 -43.896 5.990 1.00 43.69 311 PRO A N 1
ATOM 2533 C CA . PRO A 1 311 ? -7.913 -45.289 6.233 1.00 43.69 311 PRO A CA 1
ATOM 2534 C C . PRO A 1 311 ? -9.082 -46.203 5.840 1.00 43.69 311 PRO A C 1
ATOM 2536 O O . PRO A 1 311 ? -9.916 -46.584 6.663 1.00 43.69 311 PRO A O 1
ATOM 2539 N N . GLY A 1 312 ? -9.129 -46.565 4.559 1.00 41.69 312 GLY A N 1
ATOM 2540 C CA . GLY A 1 312 ? -9.944 -47.654 4.036 1.00 41.69 312 GLY A CA 1
ATOM 2541 C C . GLY A 1 312 ? -9.375 -49.006 4.465 1.00 41.69 312 GLY A C 1
ATOM 2542 O O . GLY A 1 312 ? -8.176 -49.268 4.391 1.00 41.69 312 GLY A O 1
ATOM 2543 N N . THR A 1 313 ? -10.252 -49.860 4.970 1.00 38.69 313 THR A N 1
ATOM 2544 C CA . THR A 1 313 ? -9.953 -51.161 5.567 1.00 38.69 313 THR A CA 1
ATOM 2545 C C . THR A 1 313 ? -9.308 -52.125 4.559 1.00 38.69 313 THR A C 1
ATOM 2547 O O . THR A 1 313 ? -9.655 -52.164 3.384 1.00 38.69 313 THR A O 1
ATOM 2550 N N . SER A 1 314 ? -8.365 -52.917 5.067 1.00 39.19 314 SER A N 1
ATOM 2551 C CA . SER A 1 314 ? -7.546 -53.938 4.403 1.00 39.19 314 SER A CA 1
ATOM 2552 C C . SER A 1 314 ? -8.231 -54.806 3.335 1.00 39.19 314 SER A C 1
ATOM 2554 O O . SER A 1 314 ? -9.229 -55.464 3.626 1.00 39.19 314 SER A O 1
ATOM 2556 N N . SER A 1 315 ? -7.561 -54.999 2.193 1.00 33.34 315 SER A N 1
ATOM 2557 C CA . SER A 1 315 ? -7.285 -56.349 1.669 1.00 33.34 315 SER A CA 1
ATOM 2558 C C . SER A 1 315 ? -6.071 -56.345 0.731 1.00 33.34 315 SER A C 1
ATOM 2560 O O . SER A 1 315 ? -5.925 -55.490 -0.136 1.00 33.34 315 SER A O 1
ATOM 2562 N N . GLU A 1 316 ? -5.164 -57.286 0.983 1.00 35.31 316 GLU A N 1
ATOM 2563 C CA . GLU A 1 316 ? -3.928 -57.540 0.245 1.00 35.31 316 GLU A CA 1
ATOM 2564 C C . GLU A 1 316 ? -4.208 -58.066 -1.171 1.00 35.31 316 GLU A C 1
ATOM 2566 O O . GLU A 1 316 ? -5.089 -58.905 -1.347 1.00 35.31 316 GLU A O 1
ATOM 2571 N N . THR A 1 317 ? -3.389 -57.682 -2.160 1.00 30.81 317 THR A N 1
ATOM 2572 C CA . THR A 1 317 ? -2.552 -58.630 -2.935 1.00 30.81 317 THR A CA 1
ATOM 2573 C C . THR A 1 317 ? -1.644 -57.926 -3.964 1.00 30.81 317 THR A C 1
ATOM 2575 O O . THR A 1 317 ? -2.102 -57.225 -4.852 1.00 30.81 317 THR A O 1
ATOM 2578 N N . GLY A 1 318 ? -0.332 -58.175 -3.841 1.00 28.73 318 GLY A N 1
ATOM 2579 C CA . GLY A 1 318 ? 0.575 -58.578 -4.930 1.00 28.73 318 GLY A CA 1
ATOM 2580 C C . GLY A 1 318 ? 0.847 -57.667 -6.141 1.00 28.73 318 GLY A C 1
ATOM 2581 O O . GLY A 1 318 ? 0.209 -57.813 -7.170 1.00 28.73 318 GLY A O 1
ATOM 2582 N N . GLY A 1 319 ? 1.963 -56.928 -6.069 1.00 28.86 319 GLY A N 1
ATOM 2583 C CA . GLY A 1 319 ? 3.058 -56.958 -7.058 1.00 28.86 319 GLY A CA 1
ATOM 2584 C C . GLY A 1 319 ? 2.883 -56.299 -8.437 1.00 28.86 319 GLY A C 1
ATOM 2585 O O . GLY A 1 319 ? 2.309 -56.894 -9.336 1.00 28.86 319 GLY A O 1
ATOM 2586 N N . ASN A 1 320 ? 3.585 -55.183 -8.673 1.00 29.58 320 ASN A N 1
ATOM 2587 C CA . ASN A 1 320 ? 4.711 -55.119 -9.624 1.00 29.58 320 ASN A CA 1
ATOM 2588 C C . ASN A 1 320 ? 5.398 -53.744 -9.592 1.00 29.58 320 ASN A C 1
ATOM 2590 O O . ASN A 1 320 ? 4.751 -52.713 -9.457 1.00 29.58 320 ASN A O 1
ATOM 2594 N N . LYS A 1 321 ? 6.730 -53.750 -9.720 1.00 40.00 321 LYS A N 1
ATOM 2595 C CA . LYS A 1 321 ? 7.553 -52.559 -9.959 1.00 40.00 321 LYS A CA 1
ATOM 2596 C C . LYS A 1 321 ? 7.544 -52.239 -11.454 1.00 40.00 321 LYS A C 1
ATOM 2598 O O . LYS A 1 321 ? 7.982 -53.077 -12.239 1.00 40.00 321 LYS A O 1
ATOM 2603 N N . SER A 1 322 ? 7.198 -51.010 -11.813 1.00 29.14 322 SER A N 1
ATOM 2604 C CA . SER A 1 322 ? 7.678 -50.361 -13.034 1.00 29.14 322 SER A CA 1
ATOM 2605 C C . SER A 1 322 ? 7.909 -48.877 -12.766 1.00 29.14 322 SER A C 1
ATOM 2607 O O . SER A 1 322 ? 7.147 -48.223 -12.065 1.00 29.14 322 SER A O 1
ATOM 2609 N N . SER A 1 323 ? 9.045 -48.415 -13.264 1.00 38.94 323 SER A N 1
ATOM 2610 C CA . SER A 1 323 ? 9.555 -47.050 -13.280 1.00 38.94 323 SER A CA 1
ATOM 2611 C C . SER A 1 323 ? 8.654 -46.112 -14.081 1.00 38.94 323 SER A C 1
ATOM 2613 O O . SER A 1 323 ? 8.369 -46.420 -15.235 1.00 38.94 323 SER A O 1
ATOM 2615 N N . GLU A 1 324 ? 8.302 -44.958 -13.514 1.00 33.38 324 GLU A N 1
ATOM 2616 C CA . GLU A 1 324 ? 7.746 -43.823 -14.257 1.00 33.38 324 GLU A CA 1
ATOM 2617 C C . GLU A 1 324 ? 8.685 -42.622 -14.114 1.00 33.38 324 GLU A C 1
ATOM 2619 O O . GLU A 1 324 ? 9.045 -42.196 -13.012 1.00 33.38 324 GLU A O 1
ATOM 2624 N N . GLU A 1 325 ? 9.158 -42.163 -15.269 1.00 30.62 325 GLU A N 1
ATOM 2625 C CA . GLU A 1 325 ? 9.972 -40.972 -15.457 1.00 30.62 325 GLU A CA 1
ATOM 2626 C C . GLU A 1 325 ? 9.125 -39.704 -15.264 1.00 30.62 325 GLU A C 1
ATOM 2628 O O . GLU A 1 325 ? 7.916 -39.688 -15.477 1.00 30.62 325 GLU A O 1
ATOM 2633 N N . ARG A 1 326 ? 9.790 -38.632 -14.828 1.00 35.03 326 ARG A N 1
ATOM 2634 C CA . ARG A 1 326 ? 9.233 -37.288 -14.635 1.00 35.03 326 ARG A CA 1
ATOM 2635 C C . ARG A 1 326 ? 8.720 -36.695 -15.954 1.00 35.03 326 ARG A C 1
ATOM 2637 O O . ARG A 1 326 ? 9.528 -36.250 -16.762 1.00 35.03 326 ARG A O 1
ATOM 2644 N N . GLU A 1 327 ? 7.405 -36.555 -16.088 1.00 37.41 327 GLU A N 1
ATOM 2645 C CA . GLU A 1 327 ? 6.754 -35.603 -17.000 1.00 37.41 327 GLU A CA 1
ATOM 2646 C C . GLU A 1 327 ? 6.289 -34.379 -16.194 1.00 37.41 327 GLU A C 1
ATOM 2648 O O . GLU A 1 327 ? 5.145 -34.283 -15.761 1.00 37.41 327 GLU A O 1
ATOM 2653 N N . GLU A 1 328 ? 7.209 -33.455 -15.912 1.00 41.19 328 GLU A N 1
ATOM 2654 C CA . GLU A 1 328 ? 6.887 -32.169 -15.261 1.00 41.19 328 GLU A CA 1
ATOM 2655 C C . GLU A 1 328 ? 7.216 -30.971 -16.176 1.00 41.19 328 GLU A C 1
ATOM 2657 O O . GLU A 1 328 ? 6.916 -29.838 -15.824 1.00 41.19 328 GLU A O 1
ATOM 2662 N N . SER A 1 329 ? 7.788 -31.208 -17.368 1.00 38.34 329 SER A N 1
ATOM 2663 C CA . SER A 1 329 ? 8.296 -30.160 -18.271 1.00 38.34 329 SER A CA 1
ATOM 2664 C C . SER A 1 329 ? 7.491 -29.938 -19.557 1.00 38.34 329 SER A C 1
ATOM 2666 O O . SER A 1 329 ? 7.752 -28.970 -20.256 1.00 38.34 329 SER A O 1
ATOM 2668 N N . THR A 1 330 ? 6.529 -30.797 -19.899 1.00 39.47 330 THR A N 1
ATOM 2669 C CA . THR A 1 330 ? 5.779 -30.710 -21.171 1.00 39.47 330 THR A CA 1
ATOM 2670 C C . THR A 1 330 ? 4.535 -29.821 -21.087 1.00 39.47 330 THR A C 1
ATOM 2672 O O . THR A 1 330 ? 4.164 -29.183 -22.064 1.00 39.47 330 THR A O 1
ATOM 2675 N N . VAL A 1 331 ? 3.923 -29.693 -19.903 1.00 46.34 331 VAL A N 1
ATOM 2676 C CA . VAL A 1 331 ? 2.673 -28.926 -19.728 1.00 46.34 331 VAL A CA 1
ATOM 2677 C C . VAL A 1 331 ? 2.896 -27.408 -19.815 1.00 46.34 331 VAL A C 1
ATOM 2679 O O . VAL A 1 331 ? 2.017 -26.689 -20.283 1.00 46.34 331 VAL A O 1
ATOM 2682 N N . GLU A 1 332 ? 4.061 -26.904 -19.390 1.00 46.00 332 GLU A N 1
ATOM 2683 C CA . GLU A 1 332 ? 4.392 -25.471 -19.493 1.00 46.00 332 GLU A CA 1
ATOM 2684 C C . GLU A 1 332 ? 4.654 -25.033 -20.945 1.00 46.00 332 GLU A C 1
ATOM 2686 O O . GLU A 1 332 ? 4.237 -23.940 -21.329 1.00 46.00 332 GLU A O 1
ATOM 2691 N N . GLU A 1 333 ? 5.274 -25.888 -21.767 1.00 44.22 333 GLU A N 1
ATOM 2692 C CA . GLU A 1 333 ? 5.504 -25.611 -23.193 1.00 44.22 333 GLU A CA 1
ATOM 2693 C C . GLU A 1 333 ? 4.216 -25.744 -24.021 1.00 44.22 333 GLU A C 1
ATOM 2695 O O . GLU A 1 333 ? 3.935 -24.876 -24.848 1.00 44.22 333 GLU A O 1
ATOM 2700 N N . ASP A 1 334 ? 3.373 -26.748 -23.756 1.00 40.12 334 ASP A N 1
ATOM 2701 C CA . ASP A 1 334 ? 2.137 -26.961 -24.525 1.00 40.12 334 ASP A CA 1
ATOM 2702 C C . ASP A 1 334 ? 1.104 -25.834 -24.339 1.00 40.12 334 ASP A C 1
ATOM 2704 O O . ASP A 1 334 ? 0.370 -25.501 -25.274 1.00 40.12 334 ASP A O 1
ATOM 2708 N N . ILE A 1 335 ? 1.067 -25.194 -23.163 1.00 50.28 335 ILE A N 1
ATOM 2709 C CA . ILE A 1 335 ? 0.209 -24.023 -22.924 1.00 50.28 335 ILE A CA 1
ATOM 2710 C C . ILE A 1 335 ? 0.765 -22.799 -23.666 1.00 50.28 335 ILE A C 1
ATOM 2712 O O . ILE A 1 335 ? -0.003 -22.087 -24.309 1.00 50.28 335 ILE A O 1
ATOM 2716 N N . LEU A 1 336 ? 2.083 -22.565 -23.648 1.00 44.44 336 LEU A N 1
ATOM 2717 C CA . LEU A 1 336 ? 2.696 -21.430 -24.353 1.00 44.44 336 LEU A CA 1
ATOM 2718 C C . LEU A 1 336 ? 2.484 -21.509 -25.879 1.00 44.44 336 LEU A C 1
ATOM 2720 O O . LEU A 1 336 ? 2.129 -20.514 -26.512 1.00 44.44 336 LEU A O 1
ATOM 2724 N N . VAL A 1 337 ? 2.635 -22.704 -26.460 1.00 45.34 337 VAL A N 1
ATOM 2725 C CA . VAL A 1 337 ? 2.545 -22.938 -27.914 1.00 45.34 337 VAL A CA 1
ATOM 2726 C C . VAL A 1 337 ? 1.107 -22.813 -28.440 1.00 45.34 337 VAL A C 1
ATOM 2728 O O . VAL A 1 337 ? 0.896 -22.387 -29.579 1.00 45.34 337 VAL A O 1
ATOM 2731 N N . GLN A 1 338 ? 0.086 -23.126 -27.634 1.00 47.41 338 GLN A N 1
ATOM 2732 C CA . GLN A 1 338 ? -1.310 -22.918 -28.049 1.00 47.41 338 GLN A CA 1
ATOM 2733 C C . GLN A 1 338 ? -1.702 -21.434 -28.117 1.00 47.41 338 GLN A C 1
ATOM 2735 O O . GLN A 1 338 ? -2.558 -21.075 -28.925 1.00 47.41 338 GLN A O 1
ATOM 2740 N N . PHE A 1 339 ? -1.062 -20.560 -27.334 1.00 48.28 339 PHE A N 1
ATOM 2741 C CA . PHE A 1 339 ? -1.370 -19.127 -27.339 1.00 48.28 339 PHE A CA 1
ATOM 2742 C C . PHE A 1 339 ? -0.577 -18.322 -28.380 1.00 48.28 339 PHE A C 1
ATOM 2744 O O . PHE A 1 339 ? -1.140 -17.380 -28.937 1.00 48.28 339 PHE A O 1
ATOM 2751 N N . GLU A 1 340 ? 0.658 -18.708 -28.728 1.00 47.62 340 GLU A N 1
ATOM 2752 C CA . GLU A 1 340 ? 1.387 -18.084 -29.854 1.00 47.62 340 GLU A CA 1
ATOM 2753 C C . GLU A 1 340 ? 0.678 -18.293 -31.202 1.00 47.62 340 GLU A C 1
ATOM 2755 O O . GLU A 1 340 ? 0.699 -17.415 -32.061 1.00 47.62 340 GLU A O 1
ATOM 2760 N N . ASN A 1 341 ? -0.025 -19.415 -31.373 1.00 42.97 341 ASN A N 1
ATOM 2761 C CA . ASN A 1 341 ? -0.800 -19.671 -32.588 1.00 42.97 341 ASN A CA 1
ATOM 2762 C C . ASN A 1 341 ? -2.114 -18.871 -32.658 1.00 42.97 341 ASN A C 1
ATOM 2764 O O . ASN A 1 341 ? -2.619 -18.646 -33.754 1.00 42.97 341 ASN A O 1
ATOM 2768 N N . ASN A 1 342 ? -2.647 -18.399 -31.525 1.00 43.25 342 ASN A N 1
ATOM 2769 C CA . ASN A 1 342 ? -3.876 -17.597 -31.487 1.00 43.25 342 ASN A CA 1
ATOM 2770 C C . ASN A 1 342 ? -3.630 -16.082 -31.609 1.00 43.25 342 ASN A C 1
ATOM 2772 O O . ASN A 1 342 ? -4.578 -15.340 -31.844 1.00 43.25 342 ASN A O 1
ATOM 2776 N N . SER A 1 343 ? -2.389 -15.603 -31.467 1.00 42.56 343 SER A N 1
ATOM 2777 C CA . SER A 1 343 ? -2.049 -14.178 -31.624 1.00 42.56 343 SER A CA 1
ATOM 2778 C C . SER A 1 343 ? -1.682 -13.780 -33.060 1.00 42.56 343 SER A C 1
ATOM 2780 O O . SER A 1 343 ? -1.566 -12.591 -33.354 1.00 42.56 343 SER A O 1
ATOM 2782 N N . LEU A 1 344 ? -1.530 -14.750 -33.968 1.00 42.25 344 LEU A N 1
ATOM 2783 C CA . LEU A 1 344 ? -1.173 -14.519 -35.374 1.00 42.25 344 LEU A CA 1
ATOM 2784 C C . LEU A 1 344 ? -2.378 -14.333 -36.316 1.00 42.25 344 LEU A C 1
ATOM 2786 O O . LEU A 1 344 ? -2.168 -13.972 -37.472 1.00 42.25 344 LEU A O 1
ATOM 2790 N N . ASP A 1 345 ? -3.615 -14.517 -35.842 1.00 41.38 345 ASP A N 1
ATOM 2791 C CA . ASP A 1 345 ? -4.820 -14.511 -36.697 1.00 41.38 345 ASP A CA 1
ATOM 2792 C C . ASP A 1 345 ? -5.677 -13.228 -36.617 1.00 41.38 345 ASP A C 1
ATOM 2794 O O . ASP A 1 345 ? -6.727 -13.137 -37.252 1.00 41.38 345 ASP A O 1
ATOM 2798 N N . GLU A 1 346 ? -5.215 -12.181 -35.924 1.00 45.06 346 GLU A N 1
ATOM 2799 C CA . GLU A 1 346 ? -5.833 -10.844 -35.971 1.00 45.06 346 GLU A CA 1
ATOM 2800 C C . GLU A 1 346 ? -4.970 -9.849 -36.764 1.00 45.06 346 GLU A C 1
ATOM 2802 O O . GLU A 1 346 ? -4.446 -8.864 -36.249 1.00 45.06 346 GLU A O 1
ATOM 2807 N N . SER A 1 347 ? -4.833 -10.096 -38.069 1.00 44.03 347 SER A N 1
ATOM 2808 C CA . SER A 1 347 ? -4.531 -9.031 -39.031 1.00 44.03 347 SER A CA 1
ATOM 2809 C C . SER A 1 347 ? -5.270 -9.260 -40.352 1.00 44.03 347 SER A C 1
ATOM 2811 O O . SER A 1 347 ? -4.855 -10.046 -41.199 1.00 44.03 347 SER A O 1
ATOM 2813 N N . ASN A 1 348 ? -6.391 -8.553 -40.512 1.00 36.78 348 ASN A N 1
ATOM 2814 C CA . ASN A 1 348 ? -6.967 -8.181 -41.805 1.00 36.78 348 ASN A CA 1
ATOM 2815 C C . ASN A 1 348 ? -7.676 -6.834 -41.691 1.00 36.78 348 ASN A C 1
ATOM 2817 O O . ASN A 1 348 ? -8.575 -6.718 -40.827 1.00 36.78 348 ASN A O 1
#

InterPro domains:
  IPR008979 Galactose-binding-like domain superfamily [SSF49785] (11-93)
  IPR008979 Galactose-binding-like domain superfamily [SSF49785] (201-270)
  IPR052407 BTB/POZ domain-containing protein 9 [PTHR46306] (1-323)

Secondary structure (DSSP, 8-state):
---S-EEEE--TT----EEEEEEEEEEEEEEEEEE--SSS--EEEEEEEESSSSS-EEEEEEEEEEEBSEEEEEEEEEEEEEEEEEEEEES----SSS---EEEEEEEEEE--SS---EETTEE--SS---STTTT-EEEE-B-SSTTGGGSS--SS-BTTBS-EEEETTT--EEEE-----GGG--S---S-------B--EEEEEEEEEE--SSS--EEEEEEEESSSSS-EEEEEEEEEEE-SEEEEEEEEEEESEEEEEEEEESSSSEEEEEEEESS---HHHHHHHHHHHHHHHHHHHHHHHTTS------------------SHHHHHHHHHHHTTSSS---